Protein AF-A0A7S4EPB8-F1 (afdb_monomer_lite)

Organism: NCBI:txid44445

Sequence (222 aa):
RIESNRRLSTSTEIILMTVKIPEIIFKMAEAQQAKFEKEKLEVLKALPDEIKDLFGTIGFCLGEEDDDETDDEKGNSNKAAETGQHPPPFMQPILIVSPYDVRPKPVRDIYWMDAFTKAKRSKAKLKKLDYLVYVYGSDDPDDCYNFVAHEDFVTFEQGRASGFDVLPPTVAAKSESLRTSSENKLVRGIEEMKIDLVKTPEDRRKHGSPFLEAHEKLQAKE

Structure (mmCIF, N/CA/C/O backbone):
data_AF-A0A7S4EPB8-F1
#
_entry.id   AF-A0A7S4EPB8-F1
#
loop_
_atom_site.group_PDB
_atom_site.id
_atom_site.type_symbol
_atom_site.label_atom_id
_atom_site.label_alt_id
_atom_site.label_comp_id
_atom_site.label_asym_id
_atom_site.label_entity_id
_atom_site.label_seq_id
_atom_site.pdbx_PDB_ins_code
_atom_site.Cartn_x
_atom_site.Cartn_y
_atom_site.Cartn_z
_atom_site.occupancy
_atom_site.B_iso_or_equiv
_atom_site.auth_seq_id
_atom_site.auth_comp_id
_atom_site.auth_asym_id
_atom_site.auth_atom_id
_atom_site.pdbx_PDB_model_num
ATOM 1 N N . ARG A 1 1 ? 43.738 45.979 -71.673 1.00 41.00 1 ARG A N 1
ATOM 2 C CA . ARG A 1 1 ? 43.879 44.500 -71.646 1.00 41.00 1 ARG A CA 1
ATOM 3 C C . ARG A 1 1 ? 43.871 44.121 -70.169 1.00 41.00 1 ARG A C 1
ATOM 5 O O . ARG A 1 1 ? 44.857 44.418 -69.522 1.00 41.00 1 ARG A O 1
ATOM 12 N N . ILE A 1 2 ? 42.700 44.026 -69.529 1.00 47.47 2 ILE A N 1
ATOM 13 C CA . ILE A 1 2 ? 41.803 42.850 -69.391 1.00 47.47 2 ILE A CA 1
ATOM 14 C C . ILE A 1 2 ? 42.553 41.632 -68.832 1.00 47.47 2 ILE A C 1
ATOM 16 O O . ILE A 1 2 ? 43.588 41.295 -69.386 1.00 47.47 2 ILE A O 1
ATOM 20 N N . GLU A 1 3 ? 41.943 41.009 -67.811 1.00 40.69 3 GLU A N 1
ATOM 21 C CA . GLU A 1 3 ? 42.327 39.827 -67.005 1.00 40.69 3 GLU A CA 1
ATOM 22 C C . GLU A 1 3 ? 42.900 40.207 -65.625 1.00 40.69 3 GLU A C 1
ATOM 24 O O . GLU A 1 3 ? 43.808 41.012 -65.522 1.00 40.69 3 GLU A O 1
ATOM 29 N N . SER A 1 4 ? 42.416 39.708 -64.488 1.00 43.22 4 SER A N 1
ATOM 30 C CA . SER A 1 4 ? 41.505 38.593 -64.262 1.00 43.22 4 SER A CA 1
ATOM 31 C C . SER A 1 4 ? 40.845 38.731 -62.889 1.00 43.22 4 SER A C 1
ATOM 33 O O . SER A 1 4 ? 41.507 38.933 -61.873 1.00 43.22 4 SER A O 1
ATOM 35 N N . ASN A 1 5 ? 39.520 38.598 -62.877 1.00 48.53 5 ASN A N 1
ATOM 36 C CA . ASN A 1 5 ? 38.711 38.384 -61.687 1.00 48.53 5 ASN A CA 1
ATOM 37 C C . ASN A 1 5 ? 39.082 37.034 -61.055 1.00 48.53 5 ASN A C 1
ATOM 39 O O . ASN A 1 5 ? 38.839 35.989 -61.653 1.00 48.53 5 ASN A O 1
ATOM 43 N N . ARG A 1 6 ? 39.571 37.036 -59.814 1.00 47.88 6 ARG A N 1
ATOM 44 C CA . ARG A 1 6 ? 39.547 35.848 -58.948 1.00 47.88 6 ARG A CA 1
ATOM 45 C C . ARG A 1 6 ? 38.811 36.194 -57.656 1.00 47.88 6 ARG A C 1
ATOM 47 O O . ARG A 1 6 ? 39.410 36.505 -56.634 1.00 47.88 6 ARG A O 1
ATOM 54 N N . ARG A 1 7 ? 37.477 36.163 -57.725 1.00 46.31 7 ARG A N 1
ATOM 55 C CA . ARG A 1 7 ? 36.624 36.043 -56.538 1.00 46.31 7 ARG A CA 1
ATOM 56 C C . ARG A 1 7 ? 36.690 34.588 -56.083 1.00 46.31 7 ARG A C 1
ATOM 58 O O . ARG A 1 7 ? 36.098 33.719 -56.714 1.00 46.31 7 ARG A O 1
ATOM 65 N N . LEU A 1 8 ? 37.423 34.329 -55.006 1.00 44.62 8 LEU A N 1
ATOM 66 C CA . LEU A 1 8 ? 37.271 33.105 -54.228 1.00 44.62 8 LEU A CA 1
ATOM 67 C C . LEU A 1 8 ? 35.966 33.239 -53.438 1.00 44.62 8 LEU A C 1
ATOM 69 O O . LEU A 1 8 ? 35.915 33.890 -52.400 1.00 44.62 8 LEU A O 1
ATOM 73 N N . SER A 1 9 ? 34.892 32.677 -53.988 1.00 45.66 9 SER A N 1
ATOM 74 C CA . SER A 1 9 ? 33.680 32.376 -53.234 1.00 45.66 9 SER A CA 1
ATOM 75 C C . SER A 1 9 ? 33.965 31.118 -52.420 1.00 45.66 9 SER A C 1
ATOM 77 O O . SER A 1 9 ? 33.834 29.998 -52.907 1.00 45.66 9 SER A O 1
ATOM 79 N N . THR A 1 10 ? 34.420 31.297 -51.185 1.00 45.16 10 THR A N 1
ATOM 80 C CA . THR A 1 10 ? 34.295 30.259 -50.165 1.00 45.16 10 THR A CA 1
ATOM 81 C C . THR A 1 10 ? 32.824 30.196 -49.786 1.00 45.16 10 THR A C 1
ATOM 83 O O . THR A 1 10 ? 32.347 30.979 -48.965 1.00 45.16 10 THR A O 1
ATOM 86 N N . SER A 1 11 ? 32.091 29.303 -50.453 1.00 40.78 11 SER A N 1
ATOM 87 C CA . SER A 1 11 ? 30.810 28.820 -49.951 1.00 40.78 11 SER A CA 1
ATOM 88 C C . SER A 1 11 ? 31.090 28.116 -48.633 1.00 40.78 11 SER A C 1
ATOM 90 O O . SER A 1 11 ? 31.573 26.988 -48.603 1.00 40.78 11 SER A O 1
ATOM 92 N N . THR A 1 12 ? 30.838 28.818 -47.536 1.00 43.50 12 THR A N 1
ATOM 93 C CA . THR A 1 12 ? 30.636 28.191 -46.239 1.00 43.50 12 THR A CA 1
ATOM 94 C C . THR A 1 12 ? 29.327 27.418 -46.355 1.00 43.50 12 THR A C 1
ATOM 96 O O . THR A 1 12 ? 28.253 27.960 -46.103 1.00 43.50 12 THR A O 1
ATOM 99 N N . GLU A 1 13 ? 29.403 26.167 -46.811 1.00 45.34 13 GLU A N 1
ATOM 100 C CA . GLU A 1 13 ? 28.345 25.189 -46.580 1.00 45.34 13 GLU A CA 1
ATOM 101 C C . GLU A 1 13 ? 28.249 24.996 -45.067 1.00 45.34 13 GLU A C 1
ATOM 103 O O . GLU A 1 13 ? 28.897 24.144 -44.462 1.00 45.34 13 GLU A O 1
ATOM 108 N N . ILE A 1 14 ? 27.444 25.844 -44.430 1.00 45.72 14 ILE A N 1
ATOM 109 C CA . ILE A 1 14 ? 26.850 25.519 -43.146 1.00 45.72 14 ILE A CA 1
ATOM 110 C C . ILE A 1 14 ? 25.881 24.388 -43.469 1.00 45.72 14 ILE A C 1
ATOM 112 O O . ILE A 1 14 ? 24.726 24.616 -43.826 1.00 45.72 14 ILE A O 1
ATOM 116 N N . ILE A 1 15 ? 26.390 23.158 -43.415 1.00 46.75 15 ILE A N 1
ATOM 117 C CA . ILE A 1 15 ? 25.571 21.959 -43.330 1.00 46.75 15 ILE A CA 1
ATOM 118 C C . ILE A 1 15 ? 24.769 22.143 -42.045 1.00 46.75 15 ILE A C 1
ATOM 120 O O . ILE A 1 15 ? 25.244 21.860 -40.945 1.00 46.75 15 ILE A O 1
ATOM 124 N N . LEU A 1 16 ? 23.555 22.679 -42.183 1.00 43.91 16 LEU A N 1
ATOM 125 C CA . LEU A 1 16 ? 22.507 22.528 -41.193 1.00 43.91 16 LEU A CA 1
ATOM 126 C C . LEU A 1 16 ? 22.250 21.020 -41.135 1.00 43.91 16 LEU A C 1
ATOM 128 O O . LEU A 1 16 ? 21.390 20.489 -41.834 1.00 43.91 16 LEU A O 1
ATOM 132 N N . MET A 1 17 ? 23.041 20.308 -40.328 1.00 43.53 17 MET A N 1
ATOM 133 C CA . MET A 1 17 ? 22.621 19.030 -39.789 1.00 43.53 17 MET A CA 1
ATOM 134 C C . MET A 1 17 ? 21.376 19.359 -38.985 1.00 43.53 17 MET A C 1
ATOM 136 O O . MET A 1 17 ? 21.451 19.790 -37.836 1.00 43.53 17 MET A O 1
ATOM 140 N N . THR A 1 18 ? 20.226 19.263 -39.646 1.00 46.94 18 THR A N 1
ATOM 141 C CA . THR A 1 18 ? 18.919 19.311 -39.016 1.00 46.94 18 THR A CA 1
ATOM 142 C C . THR A 1 18 ? 18.875 18.047 -38.175 1.00 46.94 18 THR A C 1
ATOM 144 O O . THR A 1 18 ? 18.458 16.983 -38.627 1.00 46.94 18 THR A O 1
ATOM 147 N N . VAL A 1 19 ? 19.463 18.126 -36.979 1.00 54.28 19 VAL A N 1
ATOM 148 C CA . VAL A 1 19 ? 19.355 17.083 -35.975 1.00 54.28 19 VAL A CA 1
ATO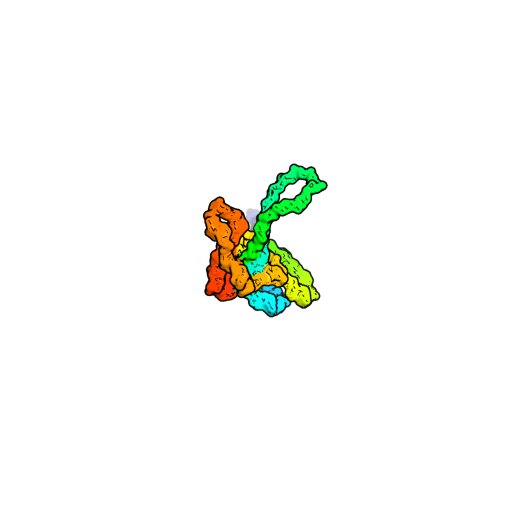M 149 C C . VAL A 1 19 ? 17.860 16.922 -35.796 1.00 54.28 19 VAL A C 1
ATOM 151 O O . VAL A 1 19 ? 17.164 17.865 -35.418 1.00 54.28 19 VAL A O 1
ATOM 154 N N . LYS A 1 20 ? 17.349 15.752 -36.169 1.00 61.66 20 LYS A N 1
ATOM 155 C CA . LYS A 1 20 ? 15.947 15.395 -36.000 1.00 61.66 20 LYS A CA 1
ATOM 156 C C . LYS A 1 20 ? 15.705 15.130 -34.518 1.00 61.66 20 LYS A C 1
ATOM 158 O O . LYS A 1 20 ? 15.506 13.995 -34.101 1.00 61.66 20 LYS A O 1
ATOM 163 N N . ILE A 1 21 ? 15.818 16.189 -33.721 1.00 61.31 21 ILE A N 1
ATOM 164 C CA . ILE A 1 21 ? 15.701 16.185 -32.265 1.00 61.31 21 ILE A CA 1
ATOM 165 C C . ILE A 1 21 ? 14.425 15.440 -31.828 1.00 61.31 21 ILE A C 1
ATOM 167 O O . ILE A 1 21 ? 14.557 14.588 -30.952 1.00 61.31 21 ILE A O 1
ATOM 171 N N . PRO A 1 22 ? 13.259 15.601 -32.495 1.00 67.69 22 PRO A N 1
ATOM 172 C CA . PRO A 1 22 ? 12.074 14.804 -32.176 1.00 67.69 22 PRO A CA 1
ATOM 173 C C . PRO A 1 22 ? 12.291 13.292 -32.365 1.00 67.69 22 PRO A C 1
ATOM 175 O O . PRO A 1 22 ? 12.067 12.521 -31.440 1.00 67.69 22 PRO A O 1
ATOM 178 N N . GLU A 1 23 ? 12.822 12.839 -33.512 1.00 68.88 23 GLU A N 1
ATOM 179 C CA . GLU A 1 23 ? 13.060 11.403 -33.773 1.00 68.88 23 GLU A CA 1
ATOM 180 C C . GLU A 1 23 ? 14.039 10.764 -32.769 1.00 68.88 23 GLU A C 1
ATOM 182 O O . GLU A 1 23 ? 13.917 9.580 -32.452 1.00 68.88 23 GLU A O 1
ATOM 187 N N . ILE A 1 24 ? 15.019 11.524 -32.267 1.00 68.81 24 ILE A N 1
ATOM 188 C CA . ILE A 1 24 ? 15.965 11.046 -31.248 1.00 68.81 24 ILE A CA 1
ATOM 189 C C . ILE A 1 24 ? 15.268 10.908 -29.889 1.00 68.81 24 ILE A C 1
ATOM 191 O O . ILE A 1 24 ? 15.455 9.891 -29.221 1.00 68.81 24 ILE A O 1
ATOM 195 N N . ILE A 1 25 ? 14.444 11.886 -29.500 1.00 66.38 25 ILE A N 1
ATOM 196 C CA . ILE A 1 25 ? 13.685 11.860 -28.240 1.00 66.38 25 ILE A CA 1
ATOM 197 C C . ILE A 1 25 ? 12.701 10.684 -28.228 1.00 66.38 25 ILE A C 1
ATOM 199 O O . ILE A 1 25 ? 12.689 9.924 -27.258 1.00 66.38 25 ILE A O 1
ATOM 203 N N . PHE A 1 26 ? 11.965 10.457 -29.323 1.00 69.81 26 PHE A N 1
ATOM 204 C CA . PHE A 1 26 ? 11.057 9.310 -29.447 1.00 69.81 26 PHE A CA 1
ATOM 205 C C . PHE A 1 26 ? 11.791 7.971 -29.293 1.00 69.81 26 PHE A C 1
ATOM 207 O O . PHE A 1 26 ? 11.398 7.151 -28.465 1.00 69.81 26 PHE A O 1
ATOM 214 N N . LYS A 1 27 ? 12.915 7.772 -29.996 1.00 70.25 27 LYS A N 1
ATOM 215 C CA . LYS A 1 27 ? 13.718 6.538 -29.875 1.00 70.25 27 LYS A CA 1
ATOM 216 C C . LYS A 1 27 ? 14.292 6.333 -28.472 1.00 70.25 27 LYS A C 1
ATOM 218 O O . LYS A 1 27 ? 14.390 5.200 -28.003 1.00 70.25 27 LYS A O 1
ATOM 223 N N . MET A 1 28 ? 14.697 7.412 -27.798 1.00 70.12 28 MET A N 1
ATOM 224 C CA . MET A 1 28 ? 15.171 7.339 -26.414 1.00 70.12 28 MET A CA 1
ATOM 225 C C . MET A 1 28 ? 14.043 6.953 -25.453 1.00 70.12 28 MET A C 1
ATOM 227 O O . MET A 1 28 ? 14.276 6.135 -24.563 1.00 70.12 28 MET A O 1
ATOM 231 N N . ALA A 1 29 ? 12.837 7.494 -25.642 1.00 76.12 29 ALA A N 1
ATOM 232 C CA . ALA A 1 29 ? 11.672 7.149 -24.835 1.00 76.12 29 ALA A CA 1
ATOM 233 C C . ALA A 1 29 ? 11.271 5.674 -25.016 1.00 76.12 29 ALA A C 1
ATOM 235 O O . ALA A 1 29 ? 11.107 4.972 -24.021 1.00 76.12 29 ALA A O 1
ATOM 236 N N . GLU A 1 30 ? 11.227 5.167 -26.254 1.00 81.25 30 GLU A N 1
ATOM 237 C CA . GLU A 1 30 ? 10.952 3.748 -26.542 1.00 81.25 30 GLU A CA 1
ATOM 238 C C . GLU A 1 30 ? 11.987 2.812 -25.899 1.00 81.25 30 GLU A C 1
ATOM 240 O O . GLU A 1 30 ? 11.636 1.811 -25.272 1.00 81.25 30 GLU A O 1
ATOM 245 N N . ALA A 1 31 ? 13.279 3.145 -26.003 1.00 81.81 31 ALA A N 1
ATOM 246 C CA . ALA A 1 31 ? 14.340 2.350 -25.387 1.00 81.81 31 ALA A CA 1
ATOM 247 C C . ALA A 1 31 ? 14.241 2.339 -23.851 1.00 81.81 31 ALA A C 1
ATOM 249 O O . ALA A 1 31 ? 14.493 1.309 -23.219 1.00 81.81 31 ALA A O 1
ATOM 250 N N . GLN A 1 32 ? 13.866 3.468 -23.240 1.00 82.31 32 GLN A N 1
ATOM 251 C CA . GLN A 1 32 ? 13.647 3.546 -21.796 1.00 82.31 32 GLN A CA 1
ATOM 252 C C . GLN A 1 32 ? 12.388 2.795 -21.356 1.00 82.31 32 GLN A C 1
ATOM 254 O O . GLN A 1 32 ? 12.437 2.119 -20.330 1.00 82.31 32 GLN A O 1
ATOM 259 N N . GLN A 1 33 ? 11.308 2.849 -22.136 1.00 83.81 33 GLN A N 1
ATOM 260 C CA . GLN A 1 33 ? 10.098 2.065 -21.893 1.00 83.81 33 GLN A CA 1
ATOM 261 C C . GLN A 1 33 ? 10.395 0.563 -21.952 1.00 83.81 33 GLN A C 1
ATOM 263 O O . GLN A 1 33 ? 10.081 -0.170 -21.019 1.00 83.81 33 GLN A O 1
ATOM 268 N N . ALA A 1 34 ? 11.083 0.100 -23.001 1.00 86.44 34 ALA A N 1
ATOM 269 C CA . ALA A 1 34 ? 11.459 -1.306 -23.138 1.00 86.44 34 ALA A CA 1
ATOM 270 C C . ALA A 1 34 ? 12.366 -1.778 -21.989 1.00 86.44 34 ALA A C 1
ATOM 272 O O . ALA A 1 34 ? 12.224 -2.899 -21.494 1.00 86.44 34 ALA A O 1
ATOM 273 N N . LYS A 1 35 ? 13.290 -0.918 -21.540 1.00 88.50 35 LYS A N 1
ATOM 274 C CA . LYS A 1 35 ? 14.129 -1.194 -20.371 1.00 88.50 35 LYS A CA 1
ATOM 275 C C . LYS A 1 35 ? 13.288 -1.303 -19.095 1.00 88.50 35 LYS A C 1
ATOM 277 O O . LYS A 1 35 ? 13.478 -2.257 -18.345 1.00 88.50 35 LYS A O 1
ATOM 282 N N . PHE A 1 36 ? 12.362 -0.371 -18.879 1.00 88.69 36 PHE A N 1
ATOM 283 C CA . PHE A 1 36 ? 11.466 -0.371 -17.725 1.00 88.69 36 PHE A CA 1
ATOM 284 C C . PHE A 1 36 ? 10.596 -1.632 -17.676 1.00 88.69 36 PHE A C 1
ATOM 286 O O . PHE A 1 36 ? 10.595 -2.325 -16.662 1.00 88.69 36 PHE A O 1
ATOM 293 N 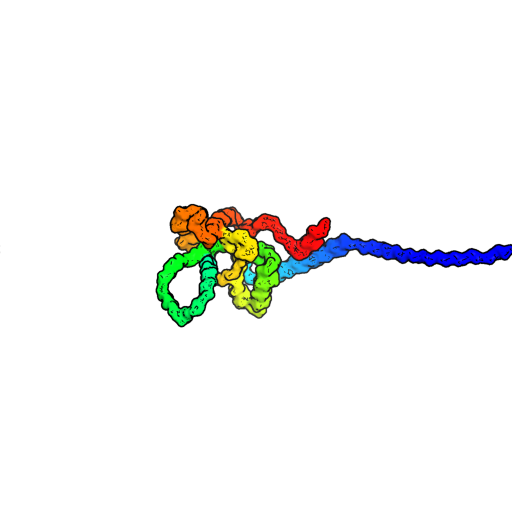N . GLU A 1 37 ? 9.930 -1.990 -18.776 1.00 90.88 37 GLU A N 1
ATOM 294 C CA . GLU A 1 37 ? 9.081 -3.189 -18.838 1.00 90.88 37 GLU A CA 1
ATOM 295 C C . GLU A 1 37 ? 9.877 -4.474 -18.589 1.00 90.88 37 GLU A C 1
ATOM 297 O O . GLU A 1 37 ? 9.419 -5.388 -17.898 1.00 90.88 37 GLU A O 1
ATOM 302 N N . LYS A 1 38 ? 11.116 -4.536 -19.090 1.00 92.62 38 LYS A N 1
ATOM 303 C CA . LYS A 1 38 ? 12.017 -5.655 -18.813 1.00 92.62 38 LYS A CA 1
ATOM 304 C C . LYS A 1 38 ? 12.380 -5.740 -17.329 1.00 92.62 38 LYS A C 1
ATOM 306 O O . LYS A 1 38 ? 12.293 -6.820 -16.749 1.00 92.62 38 LYS A O 1
ATOM 311 N N . GLU A 1 39 ? 12.783 -4.628 -16.717 1.00 90.81 39 GLU A N 1
ATOM 312 C CA . GLU A 1 39 ? 13.126 -4.579 -15.289 1.00 90.81 39 GLU A CA 1
ATOM 313 C C . GLU A 1 39 ? 11.916 -4.932 -14.415 1.00 90.81 39 GLU A C 1
ATOM 315 O O . GLU A 1 39 ? 12.034 -5.755 -13.505 1.00 90.81 39 GLU A O 1
ATOM 320 N N . LYS A 1 40 ? 10.737 -4.398 -14.751 1.00 92.62 40 LYS A N 1
ATOM 321 C CA . LYS A 1 40 ? 9.456 -4.734 -14.123 1.00 92.62 40 LYS A CA 1
ATOM 322 C C . LYS A 1 40 ? 9.177 -6.227 -14.152 1.00 92.62 40 LYS A C 1
ATOM 324 O O . LYS A 1 40 ? 8.925 -6.833 -13.108 1.00 92.62 40 LYS A O 1
ATOM 329 N N . LEU A 1 41 ? 9.280 -6.841 -15.328 1.00 93.44 41 LEU A N 1
ATOM 330 C CA . LEU A 1 41 ? 9.077 -8.277 -15.485 1.00 93.44 41 LEU A CA 1
ATOM 331 C C . LEU A 1 41 ? 10.088 -9.090 -14.664 1.00 93.44 41 LEU A C 1
ATOM 333 O O . LEU A 1 41 ? 9.713 -10.078 -14.034 1.00 93.44 41 LEU A O 1
ATOM 337 N N . GLU A 1 42 ? 11.362 -8.694 -14.650 1.00 94.25 42 GLU A N 1
ATOM 338 C CA . GLU A 1 42 ? 12.407 -9.392 -13.894 1.00 94.25 42 GLU A CA 1
ATOM 339 C C . GLU A 1 42 ? 12.187 -9.325 -12.378 1.00 94.25 42 GLU A C 1
ATOM 341 O O . GLU A 1 42 ? 12.380 -10.331 -11.686 1.00 94.25 42 GLU A O 1
ATOM 346 N N . VAL A 1 43 ? 11.775 -8.165 -11.860 1.00 93.56 43 VAL A N 1
ATOM 347 C CA . VAL A 1 43 ? 11.448 -7.981 -10.440 1.00 93.56 43 VAL A CA 1
ATOM 348 C C . VAL A 1 43 ? 10.229 -8.817 -10.066 1.00 93.56 43 VAL A C 1
ATOM 350 O O . VAL A 1 43 ? 10.318 -9.638 -9.151 1.00 93.56 43 VAL A O 1
ATOM 353 N N . LEU A 1 44 ? 9.125 -8.690 -10.810 1.00 93.62 44 LEU A N 1
ATOM 354 C CA . LEU A 1 44 ? 7.896 -9.439 -10.537 1.00 93.62 44 LEU A CA 1
ATOM 355 C C . LEU A 1 44 ? 8.104 -10.952 -10.666 1.00 93.62 44 LEU A C 1
ATOM 357 O O . LEU A 1 44 ? 7.591 -11.722 -9.862 1.00 93.62 44 LEU A O 1
ATOM 361 N N . LYS A 1 45 ? 8.915 -11.410 -11.624 1.00 94.44 45 LYS A N 1
ATOM 362 C CA . LYS A 1 45 ? 9.241 -12.836 -11.768 1.00 94.44 45 LYS A CA 1
ATOM 363 C C . LYS A 1 45 ? 10.068 -13.379 -10.601 1.00 94.44 45 LYS A C 1
ATOM 365 O O . LYS A 1 45 ? 9.974 -14.565 -10.296 1.00 94.44 45 LYS A O 1
ATOM 370 N N . ALA A 1 46 ? 10.904 -12.547 -9.984 1.00 94.00 46 ALA A N 1
ATOM 371 C CA . ALA A 1 46 ? 11.742 -12.961 -8.865 1.00 94.00 46 ALA A CA 1
ATOM 372 C C . ALA A 1 46 ? 10.968 -13.060 -7.542 1.00 94.00 46 ALA A C 1
ATOM 374 O O . ALA A 1 46 ? 11.403 -13.802 -6.659 1.00 94.00 46 ALA A O 1
ATOM 375 N N . LEU A 1 47 ? 9.856 -12.331 -7.397 1.00 93.56 47 LEU A N 1
ATOM 376 C CA . LEU A 1 47 ? 9.022 -12.388 -6.200 1.00 93.56 47 LEU A CA 1
ATOM 377 C C . LEU A 1 47 ? 8.363 -13.772 -6.036 1.00 93.56 47 LEU A C 1
ATOM 379 O O . LEU A 1 47 ? 7.908 -14.349 -7.030 1.00 93.56 47 LEU A O 1
ATOM 383 N N . PRO A 1 48 ? 8.290 -14.304 -4.799 1.00 93.50 48 PRO A N 1
ATOM 384 C CA . PRO A 1 48 ? 7.526 -15.509 -4.499 1.00 93.50 48 PRO A CA 1
ATOM 385 C C . PRO A 1 48 ? 6.055 -15.343 -4.897 1.00 93.50 48 PRO A C 1
ATOM 387 O O . PRO A 1 48 ? 5.501 -14.250 -4.762 1.00 93.50 48 PRO A O 1
ATOM 390 N N . ASP A 1 49 ? 5.428 -16.421 -5.369 1.00 94.06 49 ASP A N 1
ATOM 391 C CA . ASP A 1 49 ? 4.008 -16.416 -5.746 1.00 94.06 49 ASP A CA 1
ATOM 392 C C . ASP A 1 49 ? 3.131 -16.022 -4.554 1.00 94.06 49 ASP A C 1
ATOM 394 O O . ASP A 1 49 ? 2.254 -15.180 -4.701 1.00 94.06 49 ASP A O 1
ATOM 398 N N . GLU A 1 50 ? 3.497 -16.465 -3.347 1.00 92.56 50 GLU A N 1
ATOM 399 C CA . GLU A 1 50 ? 2.766 -16.149 -2.117 1.00 92.56 50 GLU A CA 1
ATOM 400 C C . GLU A 1 50 ? 2.695 -14.641 -1.815 1.00 92.56 50 GLU A C 1
ATOM 402 O O . GLU A 1 50 ? 1.756 -14.197 -1.170 1.00 92.56 50 GLU A O 1
ATOM 407 N N . ILE A 1 51 ? 3.675 -13.847 -2.270 1.00 92.38 51 ILE A N 1
ATOM 408 C CA . ILE A 1 51 ? 3.649 -12.383 -2.112 1.00 92.38 51 ILE A CA 1
ATOM 409 C C . ILE A 1 51 ? 2.822 -11.737 -3.224 1.00 92.38 51 ILE A C 1
ATOM 411 O O . ILE A 1 51 ? 2.093 -10.782 -2.974 1.00 92.38 51 ILE A O 1
ATOM 415 N N . LYS A 1 52 ? 2.926 -12.246 -4.456 1.00 93.25 52 LYS A N 1
ATOM 416 C CA . LYS A 1 52 ? 2.186 -11.697 -5.601 1.00 93.25 52 LYS A CA 1
ATOM 417 C C . LYS A 1 52 ? 0.685 -11.908 -5.462 1.00 93.25 52 LYS A C 1
ATOM 419 O O . LYS A 1 52 ? -0.075 -11.006 -5.793 1.00 93.25 52 LYS A O 1
ATOM 424 N N . ASP A 1 53 ? 0.287 -13.058 -4.929 1.00 94.81 53 ASP A N 1
ATOM 425 C CA . ASP A 1 53 ? -1.113 -13.405 -4.687 1.00 94.81 53 ASP A CA 1
ATOM 426 C C . ASP A 1 53 ? -1.769 -12.485 -3.640 1.00 94.81 53 ASP A C 1
ATOM 428 O O . ASP A 1 53 ? -2.993 -12.413 -3.560 1.00 94.81 53 ASP A O 1
ATOM 432 N N . LEU A 1 54 ? -0.969 -11.752 -2.853 1.00 95.12 54 LEU A N 1
ATOM 433 C CA . LEU A 1 54 ? -1.457 -10.773 -1.884 1.00 95.12 54 LEU A CA 1
ATOM 434 C C . LEU A 1 54 ? -1.682 -9.380 -2.483 1.00 95.12 54 LEU A C 1
ATOM 436 O O . LEU A 1 54 ? -2.324 -8.557 -1.831 1.00 95.12 54 LEU A O 1
ATOM 440 N N . PHE A 1 55 ? -1.208 -9.081 -3.695 1.00 95.19 55 PHE A N 1
ATOM 441 C CA . PHE A 1 55 ? -1.457 -7.772 -4.305 1.00 95.19 55 PHE A CA 1
ATOM 442 C C . PHE A 1 55 ? -2.960 -7.520 -4.479 1.00 95.19 55 PHE A C 1
ATOM 444 O O . PHE A 1 55 ? -3.715 -8.386 -4.912 1.00 95.19 55 PHE A O 1
ATOM 451 N N . GLY A 1 56 ? -3.406 -6.325 -4.093 1.00 95.25 56 GLY A N 1
ATOM 452 C CA . GLY A 1 56 ? -4.822 -5.971 -4.058 1.00 95.25 56 GLY A CA 1
ATOM 453 C C . GLY A 1 56 ? -5.577 -6.515 -2.834 1.00 95.25 56 GLY A C 1
ATOM 454 O O . GLY A 1 56 ? -6.795 -6.328 -2.729 1.00 95.25 56 GLY A O 1
ATOM 455 N N . THR A 1 57 ? -4.897 -7.173 -1.888 1.00 97.12 57 THR A N 1
ATOM 456 C CA . THR A 1 57 ? -5.517 -7.677 -0.653 1.00 97.12 57 THR A CA 1
ATOM 457 C C . THR A 1 57 ? -5.670 -6.558 0.369 1.00 97.12 57 THR A C 1
ATOM 459 O O . THR A 1 57 ? -4.710 -5.868 0.713 1.00 97.12 57 THR A O 1
ATOM 462 N N . ILE A 1 58 ? -6.897 -6.388 0.861 1.00 97.94 58 ILE A N 1
ATOM 463 C CA . ILE A 1 58 ? -7.230 -5.460 1.943 1.00 97.94 58 ILE A CA 1
ATOM 464 C C . ILE A 1 58 ? -6.988 -6.158 3.285 1.00 97.94 58 ILE A C 1
ATOM 466 O O . ILE A 1 58 ? -7.274 -7.347 3.441 1.00 97.94 58 ILE A O 1
ATOM 470 N N . GLY A 1 59 ? -6.490 -5.408 4.260 1.00 97.88 59 GLY A N 1
ATOM 471 C CA . GLY A 1 59 ? -6.341 -5.852 5.639 1.00 97.88 59 GLY A CA 1
ATOM 472 C C . GLY A 1 59 ? -6.253 -4.668 6.589 1.00 97.88 59 GLY A C 1
ATOM 473 O O . GLY A 1 59 ? -6.684 -3.563 6.257 1.00 97.88 59 GLY A O 1
ATOM 474 N N . PHE A 1 60 ? -5.685 -4.912 7.760 1.00 97.81 60 PHE A N 1
ATOM 475 C CA . PHE A 1 60 ? -5.504 -3.918 8.807 1.00 97.81 60 PHE A CA 1
ATOM 476 C C . PHE A 1 60 ? -4.097 -4.024 9.396 1.00 97.81 60 PHE A C 1
ATOM 478 O O . PHE A 1 60 ? -3.508 -5.106 9.403 1.00 97.81 60 PHE A O 1
ATOM 485 N N . CYS A 1 61 ? -3.578 -2.912 9.900 1.00 95.81 61 CYS A N 1
ATOM 486 C CA . CYS A 1 61 ? -2.374 -2.866 10.727 1.00 95.81 61 CYS A CA 1
ATOM 487 C C . CYS A 1 61 ? -2.583 -1.880 11.878 1.00 95.81 61 CYS A C 1
ATOM 489 O O . CYS A 1 61 ? -3.582 -1.158 11.905 1.00 95.81 61 CYS A O 1
ATOM 491 N N . LEU A 1 62 ? -1.644 -1.828 12.819 1.00 92.94 62 LEU A N 1
ATOM 492 C CA . LEU A 1 62 ? -1.641 -0.777 13.834 1.00 92.94 62 LEU A CA 1
ATOM 493 C C . LEU A 1 62 ? -1.529 0.593 13.151 1.00 92.94 62 LEU A C 1
ATOM 495 O O . LEU A 1 62 ? -0.718 0.771 12.240 1.00 92.94 62 LEU A O 1
ATOM 499 N N . GLY A 1 63 ? -2.392 1.528 13.545 1.00 85.19 63 GLY A N 1
ATOM 500 C CA . GLY A 1 63 ? -2.299 2.920 13.128 1.00 85.19 63 GLY A CA 1
ATOM 501 C C . GLY A 1 63 ? -1.131 3.621 13.813 1.00 85.19 63 GLY A C 1
ATOM 502 O O . GLY A 1 63 ? -0.747 3.261 14.924 1.00 85.19 63 GLY A O 1
ATOM 503 N N . GLU A 1 64 ? -0.581 4.626 13.139 1.00 76.38 64 GLU A N 1
ATOM 504 C CA . GLU A 1 64 ? 0.375 5.554 13.741 1.00 76.38 64 GLU A CA 1
ATOM 505 C C . GLU A 1 64 ? -0.353 6.373 14.811 1.00 76.38 64 GLU A C 1
ATOM 507 O O . GLU A 1 64 ? -1.464 6.865 14.581 1.00 76.38 64 GLU A O 1
ATOM 512 N N . GLU A 1 65 ? 0.242 6.463 15.997 1.00 67.88 65 GLU A N 1
ATOM 513 C CA . GLU A 1 65 ? -0.231 7.382 17.025 1.00 67.88 65 GLU A CA 1
ATOM 514 C C . GLU A 1 65 ? 0.116 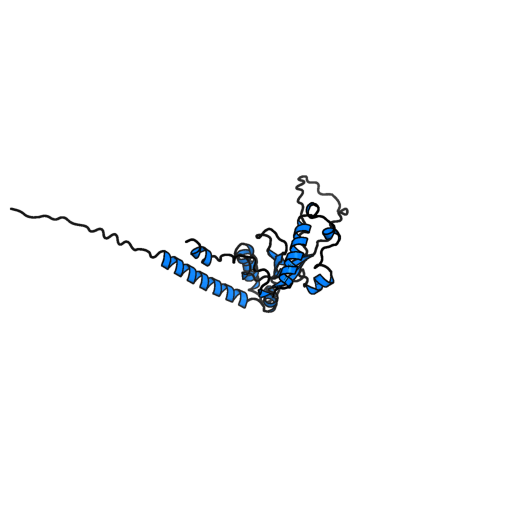8.805 16.573 1.00 67.88 65 GLU A C 1
ATOM 516 O O . GLU A 1 65 ? 1.162 9.025 15.959 1.00 67.88 65 GLU A O 1
ATOM 521 N N . ASP A 1 66 ? -0.781 9.762 16.827 1.00 64.00 66 ASP A N 1
ATOM 522 C CA . ASP A 1 66 ? -0.436 11.173 16.692 1.00 64.00 66 ASP A CA 1
ATOM 523 C C . ASP A 1 66 ? 0.641 11.434 17.765 1.00 64.00 66 ASP A C 1
ATOM 525 O O . ASP A 1 66 ? 0.319 11.654 18.935 1.00 64.00 66 ASP A O 1
ATOM 529 N N . ASP A 1 67 ? 1.920 11.310 17.391 1.00 56.16 67 ASP A N 1
ATOM 530 C CA . ASP A 1 67 ? 3.049 11.819 18.168 1.00 56.16 67 ASP A CA 1
ATOM 531 C C . ASP A 1 67 ? 2.913 13.344 18.141 1.00 56.16 67 ASP A C 1
ATOM 533 O O . ASP A 1 67 ? 3.539 14.052 17.350 1.00 56.16 67 ASP A O 1
ATOM 537 N N . ASP A 1 68 ? 2.005 13.853 18.973 1.00 53.97 68 ASP A N 1
ATOM 538 C CA . ASP A 1 68 ? 1.915 15.260 19.311 1.00 53.97 68 ASP A CA 1
ATOM 539 C C . ASP A 1 68 ? 3.228 15.603 20.031 1.00 53.97 68 ASP A C 1
ATOM 541 O O . ASP A 1 68 ? 3.321 15.570 21.261 1.00 53.97 68 ASP A O 1
ATOM 545 N N . GLU A 1 69 ? 4.274 15.889 19.250 1.00 48.97 69 GLU A N 1
ATOM 546 C CA . GLU A 1 69 ? 5.507 16.519 19.701 1.00 48.97 69 GLU A CA 1
ATOM 547 C C . GLU A 1 69 ? 5.139 17.900 20.260 1.00 48.97 69 GLU A C 1
ATOM 549 O O . GLU A 1 69 ? 5.268 18.944 19.620 1.00 48.97 69 GLU A O 1
ATOM 554 N N . THR A 1 70 ? 4.672 17.938 21.507 1.00 46.25 70 THR A N 1
ATOM 555 C CA . THR A 1 70 ? 4.954 19.092 22.342 1.00 46.25 70 THR A CA 1
ATOM 556 C C . THR A 1 70 ? 6.458 19.081 22.562 1.00 46.25 70 THR A C 1
ATOM 558 O O . THR A 1 70 ? 6.959 18.364 23.430 1.00 46.25 70 THR A O 1
ATOM 561 N N . ASP A 1 71 ? 7.160 19.863 21.743 1.00 47.81 71 ASP A N 1
ATOM 562 C CA . ASP A 1 71 ? 8.522 20.352 21.956 1.00 47.81 71 ASP A CA 1
ATOM 563 C C . ASP A 1 71 ? 8.588 21.138 23.284 1.00 47.81 71 ASP A C 1
ATOM 565 O O . ASP A 1 71 ? 8.788 22.352 23.336 1.00 47.81 71 ASP A O 1
ATOM 569 N N . ASP A 1 72 ? 8.404 20.451 24.410 1.00 46.62 72 ASP A N 1
ATOM 570 C CA . ASP A 1 72 ? 8.809 20.958 25.709 1.00 46.62 72 ASP A CA 1
ATOM 571 C C . ASP A 1 72 ? 10.312 20.694 25.844 1.00 46.62 72 ASP A C 1
ATOM 573 O O . ASP A 1 72 ? 10.785 19.774 26.520 1.00 46.62 72 ASP A O 1
ATOM 577 N N . GLU A 1 73 ? 11.093 21.562 25.193 1.00 53.44 73 GLU A N 1
ATOM 578 C CA . GLU A 1 73 ? 12.472 21.830 25.577 1.00 53.44 73 GLU A CA 1
ATOM 579 C C . GLU A 1 73 ? 12.500 22.232 27.062 1.00 53.44 73 GLU A C 1
ATOM 581 O O . GLU A 1 73 ? 12.389 23.408 27.419 1.00 53.44 73 GLU A O 1
ATOM 586 N N . LYS A 1 74 ? 12.676 21.254 27.954 1.00 43.19 74 LYS A N 1
ATOM 587 C CA . LYS A 1 74 ? 13.478 21.391 29.176 1.00 43.19 74 LYS A CA 1
ATOM 588 C C . LYS A 1 74 ? 13.666 20.047 29.851 1.00 43.19 74 LYS A C 1
ATOM 590 O O . LYS A 1 74 ? 12.755 19.463 30.429 1.00 43.19 74 LYS A O 1
ATOM 595 N N . GLY A 1 75 ? 14.922 19.613 29.834 1.00 49.84 75 GLY A N 1
ATOM 596 C CA . GLY A 1 75 ? 15.383 18.441 30.546 1.00 49.84 75 GLY A CA 1
ATOM 597 C C . GLY A 1 75 ? 14.942 18.431 32.006 1.00 49.84 75 GLY A C 1
ATOM 598 O O . GLY A 1 75 ? 15.245 19.338 32.778 1.00 49.84 75 GLY A O 1
ATOM 599 N N . ASN A 1 76 ? 14.303 17.335 32.392 1.00 39.59 76 ASN A N 1
ATOM 600 C CA . ASN A 1 76 ? 14.579 16.710 33.669 1.00 39.59 76 ASN A CA 1
ATOM 601 C C . ASN A 1 76 ? 14.276 15.214 33.553 1.00 39.59 76 ASN A C 1
ATOM 603 O O . ASN A 1 76 ? 13.126 14.779 33.585 1.00 39.59 76 ASN A O 1
ATOM 607 N N . SER A 1 77 ? 15.333 14.422 33.396 1.00 48.34 77 SER A N 1
ATOM 608 C CA . SER A 1 77 ? 15.306 12.968 33.501 1.00 48.34 77 SER A CA 1
ATOM 609 C C . SER A 1 77 ? 14.978 12.579 34.942 1.00 48.34 77 SER A C 1
ATOM 611 O O . SER A 1 77 ? 15.878 12.482 35.774 1.00 48.34 77 SER A O 1
ATOM 613 N N . ASN A 1 78 ? 13.685 12.470 35.243 1.00 47.19 78 ASN A N 1
ATOM 614 C CA . ASN A 1 78 ? 13.072 11.620 36.266 1.00 47.19 78 ASN A CA 1
ATOM 615 C C . ASN A 1 78 ? 11.613 12.055 36.423 1.00 47.19 78 ASN A C 1
ATOM 617 O O . ASN A 1 78 ? 11.277 12.863 37.291 1.00 47.19 78 ASN A O 1
ATOM 621 N N . LYS A 1 79 ? 10.727 11.494 35.601 1.00 40.47 79 LYS A N 1
ATOM 622 C CA . LYS A 1 79 ? 9.308 11.459 35.936 1.00 40.47 79 LYS A CA 1
ATOM 623 C C . LYS A 1 79 ? 8.746 10.103 35.559 1.00 40.47 79 LYS A C 1
ATOM 625 O O . LYS A 1 79 ? 8.896 9.637 34.436 1.00 40.47 79 LYS A O 1
ATOM 630 N N . ALA A 1 80 ? 8.219 9.458 36.587 1.00 39.91 80 ALA A N 1
ATOM 631 C CA . ALA A 1 80 ? 7.628 8.147 36.551 1.00 39.91 80 ALA A CA 1
ATOM 632 C C . ALA A 1 80 ? 6.544 8.068 35.475 1.00 39.91 80 ALA A C 1
ATOM 634 O O . ALA A 1 80 ? 5.776 9.009 35.276 1.00 39.91 80 ALA A O 1
ATOM 635 N N . ALA A 1 81 ? 6.495 6.909 34.828 1.00 43.66 81 ALA A N 1
ATOM 636 C CA . ALA A 1 81 ? 5.355 6.435 34.075 1.00 43.66 81 ALA A CA 1
ATOM 637 C C . ALA A 1 81 ? 4.135 6.359 35.012 1.00 43.66 81 ALA A C 1
ATOM 639 O O . ALA A 1 81 ? 3.914 5.357 35.687 1.00 43.66 81 ALA A O 1
ATOM 640 N N . GLU A 1 82 ? 3.365 7.441 35.081 1.00 41.78 82 GLU A N 1
ATOM 641 C CA . GLU A 1 82 ? 2.045 7.479 35.705 1.00 41.78 82 GLU A CA 1
ATOM 642 C C . GLU A 1 82 ? 1.003 7.706 34.608 1.00 41.78 82 GLU A C 1
ATOM 644 O O . GLU A 1 82 ? 0.722 8.829 34.205 1.00 41.78 82 GLU A O 1
ATOM 649 N N . THR A 1 83 ? 0.456 6.591 34.115 1.00 42.34 83 THR A N 1
ATOM 650 C CA . THR A 1 83 ? -0.937 6.450 33.657 1.00 42.34 83 THR A CA 1
ATOM 651 C C . THR A 1 83 ? -1.521 7.622 32.853 1.00 42.34 83 THR A C 1
ATOM 653 O O . THR A 1 83 ? -2.535 8.201 33.238 1.00 42.34 83 THR A O 1
ATOM 656 N N . GLY A 1 84 ? -0.934 7.927 31.696 1.00 39.78 84 GLY A N 1
ATOM 657 C CA . GLY A 1 84 ? -1.668 8.558 30.600 1.00 39.78 84 GLY A CA 1
ATOM 658 C C . GLY A 1 84 ? -2.449 7.469 29.873 1.00 39.78 84 GLY A C 1
ATOM 659 O O . GLY A 1 84 ? -1.849 6.594 29.256 1.00 39.78 84 GLY A O 1
ATOM 660 N N . GLN A 1 85 ? -3.776 7.455 30.002 1.00 39.03 85 GLN A N 1
ATOM 661 C CA . GLN A 1 85 ? -4.651 6.581 29.217 1.00 39.03 85 GLN A CA 1
ATOM 662 C C . GLN A 1 85 ? -4.624 7.037 27.753 1.00 39.03 85 GLN A C 1
ATOM 664 O O . GLN A 1 85 ? -5.564 7.676 27.286 1.00 39.03 85 GLN A O 1
ATOM 669 N N . HIS A 1 86 ? -3.547 6.733 27.031 1.00 47.38 86 HIS A N 1
ATOM 670 C CA . HIS A 1 86 ? -3.603 6.760 25.579 1.00 47.38 86 HIS A CA 1
ATOM 671 C C . HIS A 1 86 ? -4.617 5.684 25.169 1.00 47.38 86 HIS A C 1
ATOM 673 O O . HIS A 1 86 ? -4.516 4.541 25.639 1.00 47.38 86 HIS A O 1
ATOM 679 N N . PRO A 1 87 ? -5.672 6.039 24.412 1.00 56.16 87 PRO A N 1
ATOM 680 C CA . PRO A 1 87 ? -6.558 5.028 23.865 1.00 56.16 87 PRO A CA 1
ATOM 681 C C . PRO A 1 87 ? -5.703 4.051 23.047 1.00 56.16 87 PRO A C 1
ATOM 683 O O . PRO A 1 87 ? -4.763 4.493 22.390 1.00 56.16 87 PRO A O 1
ATOM 686 N N . PRO A 1 88 ? -5.978 2.737 23.113 1.00 60.19 88 PRO A N 1
ATOM 687 C CA . PRO A 1 88 ? -5.203 1.765 22.355 1.00 60.19 88 PRO A CA 1
ATOM 688 C C . PRO A 1 88 ? -5.198 2.162 20.872 1.00 60.19 88 PRO A C 1
ATOM 690 O O . PRO A 1 88 ? -6.248 2.600 20.381 1.00 60.19 88 PRO A O 1
ATOM 693 N N . PRO A 1 89 ? -4.061 2.014 20.169 1.00 71.25 89 PRO A N 1
ATOM 694 C CA . PRO A 1 89 ? -3.943 2.424 18.779 1.00 71.25 89 PRO A CA 1
ATOM 695 C C . PRO A 1 89 ? -5.040 1.756 17.954 1.00 71.25 89 PRO A C 1
ATOM 697 O O . PRO A 1 89 ? -5.287 0.548 18.055 1.00 71.25 89 PRO A O 1
ATOM 700 N N . PHE A 1 90 ? -5.751 2.563 17.168 1.00 84.38 90 PHE A N 1
ATOM 701 C CA . PHE A 1 90 ? -6.780 2.044 16.281 1.00 84.38 90 PHE A CA 1
ATOM 702 C C . PHE A 1 90 ? -6.131 1.215 15.174 1.00 84.38 90 PHE A C 1
ATOM 704 O O . PHE A 1 90 ? -5.007 1.473 14.749 1.00 84.38 90 PHE A O 1
ATOM 711 N N . MET A 1 91 ? -6.860 0.220 14.685 1.00 93.62 91 MET A N 1
ATOM 712 C CA . MET A 1 91 ? -6.429 -0.558 13.532 1.00 93.62 91 MET A CA 1
ATOM 713 C C . MET A 1 91 ? -6.759 0.209 12.254 1.00 93.62 91 MET A C 1
ATOM 715 O O . MET A 1 91 ? -7.925 0.505 11.987 1.00 93.62 91 MET A O 1
ATOM 719 N N . GLN A 1 92 ? -5.736 0.527 11.468 1.00 94.31 92 GLN A N 1
ATOM 720 C CA . GLN A 1 92 ? -5.869 1.279 10.232 1.00 94.31 92 GLN A CA 1
ATOM 721 C C . GLN A 1 92 ? -6.098 0.323 9.053 1.00 94.31 92 GLN A C 1
ATOM 723 O O . GLN A 1 92 ? -5.327 -0.626 8.877 1.00 94.31 92 GLN A O 1
ATOM 728 N N . PRO A 1 93 ? -7.125 0.549 8.215 1.00 97.00 93 PRO A N 1
ATOM 729 C CA . PRO A 1 93 ? -7.290 -0.214 6.988 1.00 97.00 93 PRO A CA 1
ATOM 730 C C . PRO A 1 93 ? -6.143 0.055 6.007 1.00 97.00 93 PRO A C 1
ATOM 732 O O . PRO A 1 93 ? -5.778 1.202 5.728 1.00 97.00 93 PRO A O 1
ATOM 735 N N . ILE A 1 94 ? -5.630 -1.016 5.404 1.00 97.00 94 ILE A N 1
ATOM 736 C CA . ILE A 1 94 ? -4.521 -0.996 4.442 1.00 97.00 94 ILE A CA 1
ATOM 737 C C . ILE A 1 94 ? -4.821 -1.857 3.207 1.00 97.00 94 ILE A C 1
ATOM 739 O O . ILE A 1 94 ? -5.668 -2.750 3.234 1.00 97.00 94 ILE A O 1
ATOM 743 N N . LEU A 1 95 ? -4.116 -1.588 2.107 1.00 97.19 95 LEU A N 1
ATOM 744 C CA . LEU A 1 95 ? -4.128 -2.389 0.876 1.00 97.19 95 LEU A CA 1
ATOM 745 C C . LEU A 1 95 ? -2.699 -2.788 0.531 1.00 97.19 95 LEU A C 1
ATOM 747 O O . LEU A 1 95 ? -1.868 -1.902 0.361 1.00 97.19 95 LEU A O 1
ATOM 751 N N . ILE A 1 96 ? -2.422 -4.077 0.360 1.00 96.81 96 ILE A N 1
ATOM 752 C CA . ILE A 1 96 ? -1.130 -4.530 -0.168 1.00 96.81 96 ILE A CA 1
ATOM 753 C C . ILE A 1 96 ? -1.078 -4.188 -1.661 1.00 96.81 96 ILE A C 1
ATOM 755 O O . ILE A 1 96 ? -1.954 -4.599 -2.423 1.00 96.81 96 ILE A O 1
ATOM 759 N N . VAL A 1 97 ? -0.061 -3.442 -2.087 1.00 94.50 97 VAL A N 1
ATOM 760 C CA . VAL A 1 97 ? 0.066 -2.940 -3.467 1.00 94.50 97 VAL A CA 1
ATOM 761 C C . VAL A 1 97 ? 1.300 -3.507 -4.160 1.00 94.50 97 VAL A C 1
ATOM 763 O O . VAL A 1 97 ? 2.297 -3.847 -3.517 1.00 94.50 97 VAL A O 1
ATOM 766 N N . SER A 1 98 ? 1.258 -3.594 -5.494 1.00 93.38 98 SER A N 1
ATOM 767 C CA . SER A 1 98 ? 2.477 -3.855 -6.256 1.00 93.38 98 SER A CA 1
ATOM 768 C C . SER A 1 98 ? 3.413 -2.652 -6.130 1.00 93.38 98 SER A C 1
ATOM 770 O O . SER A 1 98 ? 2.940 -1.516 -6.201 1.00 93.38 98 SER A O 1
ATOM 772 N N . PRO A 1 99 ? 4.745 -2.834 -6.065 1.00 92.12 99 PRO A N 1
ATOM 773 C CA . PRO A 1 99 ? 5.674 -1.709 -6.179 1.00 92.12 99 PRO A CA 1
ATOM 774 C C . PRO A 1 99 ? 5.456 -0.888 -7.454 1.00 92.12 99 PRO A C 1
ATOM 776 O O . PRO A 1 99 ? 5.755 0.297 -7.463 1.00 92.12 99 PRO A O 1
ATOM 779 N N . TYR A 1 100 ? 4.913 -1.482 -8.521 1.00 90.88 100 TYR A N 1
ATOM 780 C CA . TYR A 1 100 ? 4.638 -0.791 -9.784 1.00 90.88 100 TYR A CA 1
ATOM 781 C C . TYR A 1 100 ? 3.271 -0.107 -9.852 1.00 90.88 100 TYR A C 1
ATOM 783 O O . TYR A 1 100 ? 2.999 0.543 -10.854 1.00 90.88 100 TYR A O 1
ATOM 791 N N . ASP A 1 101 ? 2.460 -0.213 -8.800 1.00 88.31 101 ASP A N 1
ATOM 792 C CA . ASP A 1 101 ? 1.251 0.599 -8.610 1.00 88.31 101 ASP A CA 1
ATOM 793 C C . ASP A 1 101 ? 1.554 1.852 -7.765 1.00 88.31 101 ASP A C 1
ATOM 795 O O . ASP A 1 101 ? 0.674 2.667 -7.497 1.00 88.31 101 ASP A O 1
ATOM 799 N N . VAL A 1 102 ? 2.817 2.018 -7.355 1.00 87.88 102 VAL A N 1
ATOM 800 C CA . VAL A 1 102 ? 3.309 3.124 -6.533 1.00 87.88 102 VAL A CA 1
ATOM 801 C C . VAL A 1 102 ? 4.174 4.063 -7.364 1.00 87.88 102 VAL A C 1
ATOM 803 O O . VAL A 1 102 ? 4.936 3.642 -8.244 1.00 87.88 102 VAL A O 1
ATOM 806 N N . ARG A 1 103 ? 4.091 5.360 -7.044 1.00 85.44 103 ARG A N 1
ATOM 807 C CA . ARG A 1 103 ? 4.904 6.393 -7.690 1.00 85.44 103 ARG A CA 1
ATOM 808 C C . ARG A 1 103 ? 6.406 6.066 -7.574 1.00 85.44 103 ARG A C 1
ATOM 810 O O . ARG A 1 103 ? 6.855 5.609 -6.521 1.00 85.44 103 ARG A O 1
ATOM 817 N N . PRO A 1 104 ? 7.214 6.364 -8.613 1.00 84.00 104 PRO A N 1
ATOM 818 C CA . PRO A 1 104 ? 8.613 5.951 -8.683 1.00 84.00 104 PRO A CA 1
ATOM 819 C C . PRO A 1 104 ? 9.472 6.351 -7.485 1.00 84.00 104 PRO A C 1
ATOM 821 O O . PRO A 1 104 ? 10.244 5.548 -6.979 1.00 84.00 104 PRO A O 1
ATOM 824 N N . LYS A 1 105 ? 9.355 7.584 -6.993 1.00 84.00 105 LYS A N 1
ATOM 825 C CA . LYS A 1 105 ? 10.217 8.092 -5.922 1.00 84.00 105 LYS A CA 1
ATOM 826 C C . LYS A 1 105 ? 9.399 8.747 -4.811 1.00 84.00 105 LYS A C 1
ATOM 828 O O . LYS A 1 105 ? 8.426 9.416 -5.147 1.00 84.00 105 LYS A O 1
ATOM 833 N N . PRO A 1 106 ? 9.838 8.627 -3.543 1.00 89.31 106 PRO A N 1
ATOM 834 C CA . PRO A 1 106 ? 10.978 7.816 -3.082 1.00 89.31 106 PRO A CA 1
ATOM 835 C C . PRO A 1 106 ? 10.623 6.340 -2.813 1.00 89.31 106 PRO A C 1
ATOM 837 O O . PRO A 1 106 ? 11.503 5.484 -2.871 1.00 89.31 106 PRO A O 1
ATOM 840 N N . VAL A 1 107 ? 9.348 6.032 -2.568 1.00 90.75 107 VAL A N 1
ATOM 841 C CA . VAL A 1 107 ? 8.892 4.749 -2.005 1.00 90.75 107 VAL A CA 1
ATOM 842 C C . VAL A 1 107 ? 9.325 3.533 -2.825 1.00 90.75 107 VAL A C 1
ATOM 844 O O . VAL A 1 107 ? 9.960 2.622 -2.290 1.00 90.75 107 VAL A O 1
ATOM 847 N N . ARG A 1 108 ? 9.037 3.524 -4.130 1.00 91.25 108 ARG A N 1
ATOM 848 C CA . ARG A 1 108 ? 9.356 2.387 -5.001 1.00 91.25 108 ARG A CA 1
ATOM 849 C C . ARG A 1 108 ? 10.855 2.265 -5.271 1.00 91.25 108 ARG A C 1
ATOM 851 O O . ARG A 1 108 ? 11.472 1.267 -4.908 1.00 91.25 108 ARG A O 1
ATOM 858 N N . ASP A 1 109 ? 11.435 3.262 -5.934 1.00 90.19 109 ASP A N 1
ATOM 859 C CA . ASP A 1 109 ? 12.778 3.186 -6.519 1.00 90.19 109 ASP A CA 1
ATOM 860 C C . ASP A 1 109 ? 13.892 3.239 -5.465 1.00 90.19 109 ASP A C 1
ATOM 862 O O . ASP A 1 109 ? 15.004 2.791 -5.744 1.00 90.19 109 ASP A O 1
ATOM 866 N N . ILE A 1 110 ? 13.625 3.810 -4.284 1.00 91.75 110 ILE A N 1
ATOM 867 C CA . ILE A 1 110 ? 14.622 3.941 -3.217 1.00 91.75 110 ILE A CA 1
ATOM 868 C C . ILE A 1 110 ? 14.366 2.885 -2.148 1.00 91.75 110 ILE A C 1
ATOM 870 O O . ILE A 1 110 ? 15.177 1.977 -1.995 1.00 91.75 110 ILE A O 1
ATOM 874 N N . TYR A 1 111 ? 13.247 2.970 -1.428 1.00 93.75 111 TYR A N 1
ATOM 875 C CA . TYR A 1 111 ? 13.045 2.147 -0.233 1.00 93.75 111 TYR A CA 1
ATOM 876 C C . TYR A 1 111 ? 12.728 0.691 -0.578 1.00 93.75 111 TYR A C 1
ATOM 878 O O . TYR A 1 111 ? 13.436 -0.222 -0.144 1.00 93.75 111 TYR A O 1
ATOM 886 N N . TRP A 1 112 ? 11.718 0.461 -1.419 1.00 95.12 112 TRP A N 1
ATOM 887 C CA . TRP A 1 112 ? 11.301 -0.897 -1.755 1.00 95.12 112 TRP A CA 1
ATOM 888 C C . TRP A 1 112 ? 12.359 -1.632 -2.586 1.00 95.12 112 TRP A C 1
ATOM 890 O O . TRP A 1 112 ? 12.704 -2.774 -2.282 1.00 95.12 112 TRP A O 1
ATOM 900 N N . MET A 1 113 ? 12.933 -0.982 -3.605 1.00 93.81 113 MET A N 1
ATOM 901 C CA . MET A 1 113 ? 13.962 -1.598 -4.455 1.00 93.81 113 MET A CA 1
ATOM 902 C C . MET A 1 113 ? 15.259 -1.921 -3.702 1.00 93.81 113 MET A C 1
ATOM 904 O O . MET A 1 113 ? 15.895 -2.940 -4.002 1.00 93.81 113 MET A O 1
ATOM 908 N N . ASP A 1 114 ? 15.652 -1.113 -2.713 1.00 94.06 114 ASP A N 1
ATOM 909 C CA . ASP A 1 114 ? 16.796 -1.424 -1.848 1.00 94.06 114 ASP A CA 1
ATOM 910 C C . ASP A 1 114 ? 16.505 -2.647 -0.963 1.00 94.06 114 ASP A C 1
ATOM 912 O O . ASP A 1 114 ? 17.294 -3.603 -0.943 1.00 94.06 114 ASP A O 1
ATOM 916 N N . ALA A 1 115 ? 15.335 -2.684 -0.313 1.00 93.56 115 ALA A N 1
ATOM 917 C CA . ALA A 1 115 ? 14.891 -3.833 0.479 1.00 93.56 115 ALA A CA 1
ATOM 918 C C . ALA A 1 115 ? 14.821 -5.116 -0.371 1.00 93.56 115 ALA A C 1
ATOM 920 O O . ALA A 1 115 ? 15.397 -6.149 -0.006 1.00 93.56 115 ALA A O 1
ATOM 921 N N . PHE A 1 116 ? 14.220 -5.035 -1.561 1.00 95.12 116 PHE A N 1
ATOM 922 C CA . PHE A 1 116 ? 14.158 -6.130 -2.526 1.00 95.12 116 PHE A CA 1
ATOM 923 C C . PHE A 1 116 ? 15.554 -6.592 -2.954 1.00 95.12 116 PHE A C 1
ATOM 925 O O . PHE A 1 116 ? 15.833 -7.789 -2.936 1.00 95.12 116 PHE A O 1
ATOM 932 N N . THR A 1 117 ? 16.469 -5.682 -3.295 1.00 93.62 117 THR A N 1
ATOM 933 C CA . THR A 1 117 ? 17.829 -6.039 -3.739 1.00 93.62 117 THR A CA 1
ATOM 934 C C . THR A 1 117 ? 18.626 -6.734 -2.632 1.00 93.62 117 THR A C 1
ATOM 936 O O . THR A 1 117 ? 19.342 -7.711 -2.892 1.00 93.62 117 THR A O 1
ATOM 939 N N . LYS A 1 118 ? 18.473 -6.278 -1.382 1.00 92.50 118 LYS A N 1
ATOM 940 C CA . LYS A 1 118 ? 19.052 -6.928 -0.196 1.00 92.50 118 LYS A CA 1
ATOM 941 C C . LYS A 1 118 ? 18.461 -8.325 0.021 1.00 92.50 118 LYS A C 1
ATOM 943 O O . LYS A 1 118 ? 19.208 -9.267 0.309 1.00 92.50 118 LYS A O 1
ATOM 948 N N . ALA A 1 119 ? 17.149 -8.476 -0.157 1.00 92.56 119 ALA A N 1
ATOM 949 C CA . ALA A 1 119 ? 16.437 -9.735 0.035 1.00 92.56 119 ALA A CA 1
ATOM 950 C C . ALA A 1 119 ? 16.665 -10.743 -1.105 1.00 92.56 119 ALA A C 1
ATOM 952 O O . ALA A 1 119 ? 16.830 -11.930 -0.835 1.00 92.56 119 ALA A O 1
ATOM 953 N N . LYS A 1 120 ? 16.779 -10.294 -2.363 1.00 92.06 120 LYS A N 1
ATOM 954 C CA . LYS A 1 120 ? 16.930 -11.126 -3.577 1.00 92.06 120 LYS A CA 1
ATOM 955 C C . LYS A 1 120 ? 18.125 -12.081 -3.513 1.00 92.06 120 LYS A C 1
ATOM 957 O O . LYS A 1 120 ? 18.108 -13.136 -4.141 1.00 92.06 120 LYS A O 1
ATOM 962 N N . ARG A 1 121 ? 19.147 -11.754 -2.714 1.00 88.94 121 ARG A N 1
ATOM 963 C CA . ARG A 1 121 ? 20.315 -12.621 -2.463 1.00 88.94 121 ARG A CA 1
ATOM 964 C C . ARG A 1 121 ? 19.968 -13.909 -1.702 1.00 88.94 121 ARG A C 1
ATOM 966 O O . ARG A 1 121 ? 20.783 -14.824 -1.668 1.00 88.94 121 ARG A O 1
ATOM 973 N N . SER A 1 122 ? 18.791 -13.989 -1.075 1.00 90.44 122 SER A N 1
ATOM 974 C CA . SER A 1 122 ? 18.316 -15.157 -0.331 1.00 90.44 122 SER A CA 1
ATOM 975 C C . SER A 1 122 ? 16.807 -15.337 -0.481 1.00 90.44 122 SER A C 1
ATOM 977 O O . SER A 1 122 ? 16.019 -14.519 -0.012 1.00 90.44 122 SER A O 1
ATOM 979 N N . LYS A 1 123 ? 16.383 -16.479 -1.035 1.00 82.44 123 LYS A N 1
ATOM 980 C CA . LYS A 1 123 ? 14.956 -16.819 -1.177 1.00 82.44 123 LYS A CA 1
ATOM 981 C C . LYS A 1 123 ? 14.202 -16.771 0.160 1.00 82.44 123 LYS A C 1
ATOM 983 O O . LYS A 1 123 ? 13.048 -16.362 0.191 1.00 82.44 123 LYS A O 1
ATOM 988 N N . ALA A 1 124 ? 14.857 -17.143 1.262 1.00 86.88 124 ALA A N 1
ATOM 989 C CA . ALA A 1 124 ? 14.265 -17.081 2.598 1.00 86.88 124 ALA A CA 1
ATOM 990 C C . ALA A 1 124 ? 14.028 -15.638 3.073 1.00 86.88 124 ALA A C 1
ATOM 992 O O . ALA A 1 124 ? 13.021 -15.376 3.719 1.00 86.88 124 ALA A O 1
ATOM 993 N N . LYS A 1 125 ? 14.926 -14.702 2.734 1.00 89.75 125 LYS A N 1
ATOM 994 C CA . LYS A 1 125 ? 14.734 -13.275 3.034 1.00 89.75 125 LYS A CA 1
ATOM 995 C C . LYS A 1 125 ? 13.649 -12.663 2.161 1.00 89.75 125 LYS A C 1
ATOM 997 O O . LYS A 1 125 ? 12.886 -11.846 2.645 1.00 89.75 125 LYS A O 1
ATOM 1002 N N . LEU A 1 126 ? 13.548 -13.096 0.906 1.00 90.25 126 LEU A N 1
ATOM 1003 C CA . LEU A 1 126 ? 12.533 -12.593 -0.014 1.00 90.25 126 LEU A CA 1
ATOM 1004 C C . LEU A 1 126 ? 11.106 -12.937 0.432 1.00 90.25 126 LEU A C 1
ATOM 1006 O O . LEU A 1 126 ? 10.212 -12.129 0.244 1.00 90.25 126 LEU A O 1
ATOM 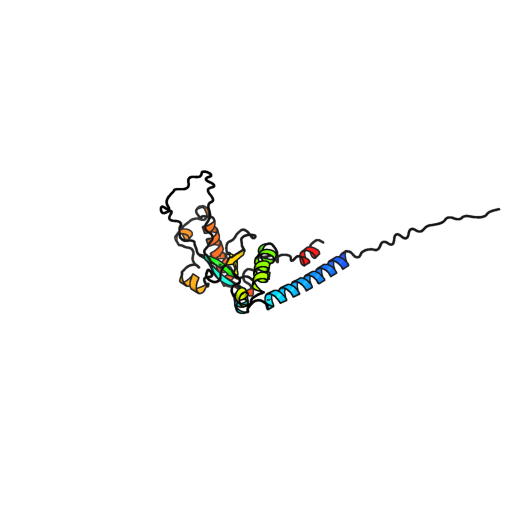1010 N N . LYS A 1 127 ? 10.906 -14.091 1.084 1.00 90.38 127 LYS A N 1
ATOM 1011 C CA . LYS A 1 127 ? 9.624 -14.451 1.718 1.00 90.38 127 LYS A CA 1
ATOM 1012 C C . LYS A 1 127 ? 9.284 -13.627 2.962 1.00 90.38 127 LYS A C 1
ATOM 1014 O O . LYS A 1 127 ? 8.143 -13.648 3.388 1.00 90.38 127 LYS A O 1
ATOM 1019 N N . LYS A 1 128 ? 10.275 -12.955 3.548 1.00 92.19 128 LYS A N 1
ATOM 1020 C CA . LYS A 1 128 ? 10.136 -12.078 4.717 1.00 92.19 128 LYS A CA 1
ATOM 1021 C C . LYS A 1 128 ? 10.234 -10.602 4.330 1.00 92.19 128 LYS A C 1
ATOM 1023 O O . LYS A 1 128 ? 10.544 -9.778 5.177 1.00 92.19 128 LYS A O 1
ATOM 1028 N N . LEU A 1 129 ? 10.104 -10.289 3.042 1.00 94.19 129 LEU A N 1
ATOM 1029 C CA . LEU A 1 129 ? 10.064 -8.907 2.598 1.00 94.19 129 LEU A CA 1
ATOM 1030 C C . LEU A 1 129 ? 8.763 -8.296 3.116 1.00 94.19 129 LEU A C 1
ATOM 1032 O O . LEU A 1 129 ? 7.701 -8.867 2.863 1.00 94.19 129 LEU A O 1
ATOM 1036 N N . ASP A 1 130 ? 8.862 -7.178 3.826 1.00 96.38 130 ASP A N 1
ATOM 1037 C CA . ASP A 1 130 ? 7.699 -6.457 4.339 1.00 96.38 130 ASP A CA 1
ATOM 1038 C C . ASP A 1 130 ? 6.737 -6.100 3.204 1.00 96.38 130 ASP A C 1
ATOM 1040 O O . ASP A 1 130 ? 7.138 -5.869 2.053 1.00 96.38 130 ASP A O 1
ATOM 1044 N N . TYR A 1 131 ? 5.449 -6.075 3.524 1.00 96.69 131 TYR A N 1
ATOM 1045 C CA . TYR A 1 131 ? 4.426 -5.707 2.564 1.00 96.69 131 TYR A CA 1
ATOM 1046 C C . TYR A 1 131 ? 4.491 -4.209 2.303 1.00 96.69 131 TYR A C 1
ATOM 1048 O O . TYR A 1 131 ? 4.395 -3.410 3.230 1.00 96.69 131 TYR A O 1
ATOM 1056 N N . LEU A 1 132 ? 4.609 -3.831 1.030 1.00 95.88 132 LEU A N 1
ATOM 1057 C CA . LEU A 1 132 ? 4.330 -2.465 0.614 1.00 95.88 132 LEU A CA 1
ATOM 1058 C C . LEU A 1 132 ? 2.821 -2.274 0.626 1.00 95.88 132 LEU A C 1
ATOM 1060 O O . LEU A 1 132 ? 2.098 -2.972 -0.092 1.00 95.88 132 LEU A O 1
ATOM 1064 N N . VAL A 1 133 ? 2.355 -1.341 1.441 1.00 95.50 133 VAL A N 1
ATOM 1065 C CA . VAL A 1 133 ? 0.931 -1.094 1.617 1.00 95.50 133 VAL A CA 1
ATOM 1066 C C . VAL A 1 133 ? 0.595 0.344 1.291 1.00 95.50 133 VAL A C 1
ATOM 1068 O O . VAL A 1 133 ? 1.404 1.239 1.510 1.00 95.50 133 VAL A O 1
ATOM 1071 N N . TYR A 1 134 ? -0.618 0.566 0.801 1.00 94.56 134 TYR A N 1
ATOM 1072 C CA . TYR A 1 134 ? -1.257 1.868 0.883 1.00 94.56 134 TYR A CA 1
ATOM 1073 C C . TYR A 1 134 ? -2.109 1.919 2.153 1.00 94.56 134 TYR A C 1
ATOM 1075 O O . TYR A 1 134 ? -2.939 1.030 2.378 1.00 94.56 134 TYR A O 1
ATOM 1083 N N . VAL A 1 135 ? -1.975 2.998 2.921 1.00 94.50 135 VAL A N 1
ATOM 1084 C CA . VAL A 1 135 ? -2.762 3.319 4.118 1.00 94.50 135 VAL A CA 1
ATOM 1085 C C . VAL A 1 135 ? -4.021 4.111 3.748 1.00 94.50 135 VAL A C 1
ATOM 1087 O O . VAL A 1 135 ? -3.935 5.270 3.347 1.00 94.50 135 VAL A O 1
ATOM 1090 N N . TYR A 1 136 ? -5.204 3.485 3.833 1.00 94.44 136 TYR A N 1
ATOM 1091 C CA . TYR A 1 136 ? -6.467 4.154 3.480 1.00 94.44 136 TYR A CA 1
ATOM 1092 C C . TYR A 1 136 ? -6.682 5.417 4.330 1.00 94.44 136 TYR A C 1
ATOM 1094 O O . TYR A 1 136 ? -6.323 5.435 5.505 1.00 94.44 136 TYR A O 1
ATOM 1102 N N . GLY A 1 137 ? -7.294 6.451 3.750 1.00 92.62 137 GLY A N 1
ATOM 1103 C CA . GLY A 1 137 ? -7.648 7.693 4.442 1.00 92.62 137 GLY A CA 1
ATOM 1104 C C . GLY A 1 137 ? -6.522 8.719 4.581 1.00 92.62 137 GLY A C 1
ATOM 1105 O O . GLY A 1 137 ? -6.774 9.807 5.116 1.00 92.62 137 GLY A O 1
ATOM 1106 N N . SER A 1 138 ? -5.314 8.398 4.100 1.00 89.81 138 SER A N 1
ATOM 1107 C CA . SER A 1 138 ? -4.234 9.377 3.942 1.00 89.81 138 SER A CA 1
ATOM 1108 C C . SER A 1 138 ? -4.647 10.449 2.935 1.00 89.81 138 SER A C 1
ATOM 1110 O O . SER A 1 138 ? -5.056 10.135 1.818 1.00 89.81 138 SER A O 1
ATOM 1112 N N . ASP A 1 139 ? -4.552 11.707 3.343 1.00 84.69 139 ASP A N 1
ATOM 1113 C CA . ASP A 1 139 ? -4.774 12.885 2.502 1.00 84.69 139 ASP A CA 1
ATOM 1114 C C . ASP A 1 139 ? -3.489 13.374 1.826 1.00 84.69 139 ASP A C 1
ATOM 1116 O O . ASP A 1 139 ? -3.573 14.048 0.798 1.00 84.69 139 ASP A O 1
ATOM 1120 N N . ASP A 1 140 ? -2.323 12.988 2.347 1.00 83.06 140 ASP A N 1
ATOM 1121 C CA . ASP A 1 140 ? -1.036 13.225 1.707 1.00 83.06 140 ASP A CA 1
ATOM 1122 C C . ASP A 1 140 ? -0.661 12.049 0.775 1.00 83.06 140 ASP A C 1
ATOM 1124 O O . ASP A 1 140 ? -0.522 10.904 1.231 1.00 83.06 140 ASP A O 1
ATOM 1128 N N . PRO A 1 141 ? -0.489 12.296 -0.539 1.00 76.44 141 PRO A N 1
ATOM 1129 C CA . PRO A 1 141 ? 0.034 11.313 -1.482 1.00 76.44 141 PRO A CA 1
ATOM 1130 C C . PRO A 1 141 ? 1.452 10.813 -1.167 1.00 76.44 141 PRO A C 1
ATOM 1132 O O . PRO A 1 141 ? 1.852 9.775 -1.709 1.00 76.44 141 PRO A O 1
ATOM 1135 N N . ASP A 1 142 ? 2.245 11.576 -0.416 1.00 77.50 142 ASP A N 1
ATOM 1136 C CA . ASP A 1 142 ? 3.619 11.226 -0.047 1.00 77.50 142 ASP A CA 1
ATOM 1137 C C . ASP A 1 142 ? 3.659 10.284 1.176 1.00 77.50 142 ASP A C 1
ATOM 1139 O O . ASP A 1 142 ? 4.520 9.404 1.203 1.00 77.50 142 ASP A O 1
ATOM 1143 N N . ASP A 1 143 ? 2.658 10.347 2.067 1.00 82.44 143 ASP A N 1
ATOM 1144 C CA . ASP A 1 143 ? 2.528 9.493 3.270 1.00 82.44 143 ASP A CA 1
ATOM 1145 C C . ASP A 1 143 ? 1.474 8.380 3.141 1.00 82.44 143 ASP A C 1
ATOM 1147 O O . ASP A 1 143 ? 1.186 7.635 4.080 1.00 82.44 143 ASP A O 1
ATOM 1151 N N . CYS A 1 144 ? 0.879 8.211 1.959 1.00 89.56 144 CYS A N 1
ATOM 1152 C CA . CYS A 1 144 ? -0.126 7.171 1.756 1.00 89.56 144 CYS A CA 1
ATOM 1153 C C . CYS A 1 144 ? 0.458 5.761 1.606 1.00 89.56 144 CYS A C 1
ATOM 1155 O O . CYS A 1 144 ? -0.317 4.808 1.561 1.00 89.56 144 CYS A O 1
ATOM 1157 N N . TYR A 1 145 ? 1.786 5.600 1.558 1.00 92.81 145 TYR A N 1
ATOM 1158 C CA . TYR A 1 145 ? 2.451 4.300 1.452 1.00 92.81 145 TYR A CA 1
ATOM 1159 C C . TYR A 1 145 ? 3.331 4.003 2.663 1.00 92.81 145 TYR A C 1
ATOM 1161 O O . TYR A 1 145 ? 4.109 4.849 3.086 1.00 92.81 145 TYR A O 1
ATOM 1169 N N . ASN A 1 146 ? 3.276 2.766 3.156 1.00 93.44 146 ASN A N 1
ATOM 1170 C CA . ASN A 1 146 ? 4.097 2.308 4.275 1.00 93.44 146 ASN A CA 1
ATOM 1171 C C . ASN A 1 146 ? 4.567 0.852 4.064 1.00 93.44 146 ASN A C 1
ATOM 1173 O O . ASN A 1 146 ? 4.173 0.190 3.097 1.00 93.44 146 ASN A O 1
ATOM 1177 N N . PHE A 1 147 ? 5.424 0.355 4.955 1.00 95.50 147 PHE A N 1
ATOM 1178 C CA . PHE A 1 147 ? 5.912 -1.021 4.981 1.00 95.50 147 PHE A CA 1
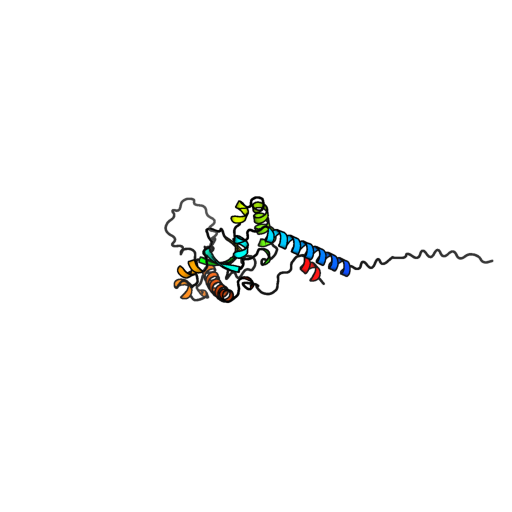ATOM 1179 C C . PHE A 1 147 ? 5.400 -1.723 6.236 1.00 95.50 147 PHE A C 1
ATOM 1181 O O . PHE A 1 147 ? 5.650 -1.270 7.347 1.00 95.50 147 PHE A O 1
ATOM 1188 N N . VAL A 1 148 ? 4.693 -2.837 6.057 1.00 96.06 148 VAL A N 1
ATOM 1189 C CA . VAL A 1 148 ? 4.087 -3.594 7.160 1.00 96.06 148 VAL A CA 1
ATOM 1190 C C . VAL A 1 148 ? 4.711 -4.980 7.236 1.00 96.06 148 VAL A C 1
ATOM 1192 O O . VAL A 1 148 ? 4.735 -5.720 6.246 1.00 96.06 148 VAL A O 1
ATOM 1195 N N . ALA A 1 149 ? 5.212 -5.338 8.418 1.00 95.75 149 ALA A N 1
ATOM 1196 C CA . ALA A 1 149 ? 5.729 -6.673 8.671 1.00 95.75 149 ALA A CA 1
ATOM 1197 C C . ALA A 1 149 ? 4.602 -7.712 8.590 1.00 95.75 149 ALA A C 1
ATOM 1199 O O . ALA A 1 149 ? 3.432 -7.437 8.847 1.00 95.75 149 ALA A O 1
ATOM 1200 N N . HIS A 1 150 ? 4.955 -8.952 8.251 1.00 94.94 150 HIS A N 1
ATOM 1201 C CA . HIS A 1 150 ? 3.968 -10.023 8.047 1.00 94.94 150 HIS A CA 1
ATOM 1202 C C . HIS A 1 150 ? 3.159 -10.330 9.309 1.00 94.94 150 HIS A C 1
ATOM 1204 O O . HIS A 1 150 ? 2.012 -10.751 9.212 1.00 94.94 150 HIS A O 1
ATOM 1210 N N . GLU A 1 151 ? 3.776 -10.148 10.473 1.00 95.25 151 GLU A N 1
ATOM 1211 C CA . GLU A 1 151 ? 3.181 -10.396 11.787 1.00 95.25 151 GLU A CA 1
ATOM 1212 C C . GLU A 1 151 ? 2.225 -9.290 12.244 1.00 95.25 151 GLU A C 1
ATOM 1214 O O . GLU A 1 151 ? 1.296 -9.575 12.996 1.00 95.25 151 GLU A O 1
ATOM 1219 N N . ASP A 1 152 ? 2.397 -8.074 11.724 1.00 95.81 152 ASP A N 1
ATOM 1220 C CA . ASP A 1 152 ? 1.545 -6.921 12.027 1.00 95.81 152 ASP A CA 1
ATOM 1221 C C . ASP A 1 152 ? 0.356 -6.805 11.062 1.00 95.81 152 ASP A C 1
ATOM 1223 O O . ASP A 1 152 ? -0.561 -6.007 11.272 1.00 95.81 152 ASP A O 1
ATOM 1227 N N . PHE A 1 153 ? 0.354 -7.607 9.993 1.00 97.12 153 PHE A N 1
ATOM 1228 C CA . PHE A 1 153 ? -0.740 -7.664 9.038 1.00 97.12 153 PHE A CA 1
ATOM 1229 C C . PHE A 1 153 ? -1.891 -8.527 9.564 1.00 97.12 153 PHE A C 1
ATOM 1231 O O . PHE A 1 153 ? -1.777 -9.745 9.719 1.00 97.12 153 PHE A O 1
ATOM 1238 N N . VAL A 1 154 ? -3.052 -7.902 9.737 1.00 97.69 154 VAL A N 1
ATOM 1239 C CA . VAL A 1 154 ? -4.309 -8.577 10.060 1.00 97.69 154 VAL A CA 1
ATOM 1240 C C . VAL A 1 154 ? -5.150 -8.695 8.794 1.00 97.69 154 VAL A C 1
ATOM 1242 O O . VAL A 1 154 ? -5.462 -7.703 8.135 1.00 97.69 154 VAL A O 1
ATOM 1245 N N . THR A 1 155 ? -5.559 -9.917 8.447 1.00 97.62 155 THR A N 1
ATOM 1246 C CA . THR A 1 155 ? -6.411 -10.140 7.267 1.00 97.62 155 THR A CA 1
ATOM 1247 C C . THR A 1 155 ? -7.762 -9.439 7.415 1.00 97.62 155 THR A C 1
ATOM 1249 O O . THR A 1 155 ? -8.257 -9.255 8.530 1.00 97.62 155 THR A O 1
ATOM 1252 N N . PHE A 1 156 ? -8.407 -9.100 6.293 1.00 97.50 156 PHE A N 1
ATOM 1253 C CA . PHE A 1 156 ? -9.721 -8.456 6.328 1.00 97.50 156 PHE A CA 1
ATOM 1254 C C . PHE A 1 156 ? -10.748 -9.237 7.163 1.00 97.50 156 PHE A C 1
ATOM 1256 O O . PHE A 1 156 ? -11.440 -8.648 7.987 1.00 97.50 156 PHE A O 1
ATOM 1263 N N . GLU A 1 157 ? -10.809 -10.562 7.013 1.00 97.62 157 GLU A N 1
ATOM 1264 C CA . GLU A 1 157 ? -11.769 -11.396 7.747 1.00 97.62 157 GLU A CA 1
ATOM 1265 C C . GLU A 1 157 ? -11.507 -11.408 9.259 1.00 97.62 157 GLU A C 1
ATOM 1267 O O . GLU A 1 157 ? -12.442 -11.310 10.054 1.00 97.62 157 GLU A O 1
ATOM 1272 N N . GLN A 1 158 ? -10.237 -11.472 9.676 1.00 97.31 158 GLN A N 1
ATOM 1273 C CA . GLN A 1 158 ? -9.867 -11.381 11.094 1.00 97.31 158 GLN A CA 1
ATOM 1274 C C . GLN A 1 158 ? -10.184 -9.998 11.668 1.00 97.31 158 GLN A C 1
ATOM 1276 O O . GLN A 1 158 ? -10.733 -9.893 12.769 1.00 97.31 158 GLN A O 1
ATOM 1281 N N . GLY A 1 159 ? -9.865 -8.940 10.920 1.00 96.75 159 GLY A N 1
ATOM 1282 C CA . GLY A 1 159 ? -10.134 -7.574 11.348 1.00 96.75 159 GLY A CA 1
ATOM 1283 C C . GLY A 1 159 ? -11.627 -7.293 11.455 1.00 96.75 159 GLY A C 1
ATOM 1284 O O . GLY A 1 159 ? -12.081 -6.760 12.463 1.00 96.75 159 GLY A O 1
ATOM 1285 N N . ARG A 1 160 ? -12.416 -7.767 10.489 1.00 96.44 160 ARG A N 1
ATOM 1286 C CA . ARG A 1 160 ? -13.879 -7.695 10.513 1.00 96.44 160 ARG A CA 1
ATOM 1287 C C . ARG A 1 160 ? -14.489 -8.453 11.688 1.00 96.44 160 ARG A C 1
ATOM 1289 O O . ARG A 1 160 ? -15.365 -7.929 12.368 1.00 96.44 160 ARG A O 1
ATOM 1296 N N . ALA A 1 161 ? -14.009 -9.664 11.975 1.00 97.00 161 ALA A N 1
ATOM 1297 C CA . ALA A 1 161 ? -14.441 -10.416 13.155 1.00 97.00 161 ALA A CA 1
ATOM 1298 C C . ALA A 1 161 ? -14.132 -9.675 14.471 1.00 97.00 161 ALA A C 1
ATOM 1300 O O . ALA A 1 161 ? -14.844 -9.849 15.459 1.00 97.00 161 ALA A O 1
ATOM 1301 N N . SER A 1 162 ? -13.098 -8.831 14.461 1.00 95.12 162 SER A N 1
ATOM 1302 C CA . SER A 1 162 ? -12.672 -7.995 15.590 1.00 95.12 162 SER A CA 1
ATOM 1303 C C . SER A 1 162 ? -13.316 -6.598 15.586 1.00 95.12 162 SER A C 1
ATOM 1305 O O . SER A 1 162 ? -13.090 -5.818 16.508 1.00 95.12 162 SER A O 1
ATOM 1307 N N . GLY A 1 163 ? -14.131 -6.280 14.573 1.00 95.12 163 GLY A N 1
ATOM 1308 C CA . GLY A 1 163 ? -14.828 -5.002 14.421 1.00 95.12 163 GLY A CA 1
ATOM 1309 C C . GLY A 1 163 ? -13.979 -3.850 13.876 1.00 95.12 163 GLY A C 1
ATOM 1310 O O . GLY A 1 163 ? -14.388 -2.701 14.008 1.00 95.12 163 GLY A O 1
ATOM 1311 N N . PHE A 1 164 ? -12.820 -4.119 13.265 1.00 95.06 164 PHE A N 1
ATOM 1312 C CA . PHE A 1 164 ? -11.932 -3.082 12.709 1.00 95.06 164 PHE A CA 1
ATOM 1313 C C . PHE A 1 164 ? -12.478 -2.436 11.425 1.00 95.06 164 PHE A C 1
ATOM 1315 O O . PHE A 1 164 ? -12.042 -1.357 11.038 1.00 95.06 164 PHE A O 1
ATOM 1322 N N . ASP A 1 165 ? -13.458 -3.060 10.767 1.00 95.75 165 ASP A N 1
ATOM 1323 C CA . ASP A 1 165 ? -14.140 -2.517 9.584 1.00 95.75 165 ASP A CA 1
ATOM 1324 C C . ASP A 1 165 ? -15.253 -1.504 9.924 1.00 95.75 165 ASP A C 1
ATOM 1326 O O . ASP A 1 165 ? -15.892 -0.928 9.031 1.00 95.75 165 ASP A O 1
ATOM 1330 N N . VAL A 1 166 ? -15.497 -1.283 11.218 1.00 94.62 166 VAL A N 1
ATOM 1331 C CA . VAL A 1 166 ? -16.518 -0.378 11.741 1.00 94.62 166 VAL A CA 1
ATOM 1332 C C . VAL A 1 166 ? -15.856 0.692 12.599 1.00 94.62 166 VAL A C 1
ATOM 1334 O O . VAL A 1 166 ? -14.935 0.428 13.365 1.00 94.62 166 VAL A O 1
ATOM 1337 N N . LEU A 1 167 ? -16.346 1.927 12.484 1.00 93.25 167 LEU A N 1
ATOM 1338 C CA . LEU A 1 167 ? -15.856 3.021 13.311 1.00 93.25 167 LEU A CA 1
ATOM 1339 C C . LEU A 1 167 ? -16.129 2.748 14.796 1.00 93.25 167 LEU A C 1
ATOM 1341 O O . LEU A 1 167 ? -17.271 2.422 15.145 1.00 93.25 167 LEU A O 1
ATOM 1345 N N . PRO A 1 168 ? -15.138 2.951 15.685 1.00 91.75 168 PRO A N 1
ATOM 1346 C CA . PRO A 1 168 ? -15.366 2.884 17.118 1.00 91.75 168 PRO A CA 1
ATOM 1347 C C . PRO A 1 168 ? -16.503 3.836 17.531 1.00 91.75 168 PRO A C 1
ATOM 1349 O O . PRO A 1 168 ? -16.541 4.974 17.051 1.00 91.75 168 PRO A O 1
ATOM 1352 N N . PRO A 1 169 ? -17.412 3.436 18.442 1.00 91.75 169 PRO A N 1
ATOM 1353 C CA . PRO A 1 169 ? -18.547 4.273 18.843 1.00 91.75 169 PRO A CA 1
ATOM 1354 C C . PRO A 1 169 ? -18.142 5.662 19.353 1.00 91.75 169 PRO A C 1
ATOM 1356 O O . PRO A 1 169 ? -18.854 6.639 19.131 1.00 91.75 169 PRO A O 1
ATOM 1359 N N . THR A 1 170 ? -16.978 5.755 20.000 1.00 91.38 170 THR A N 1
ATOM 1360 C CA . THR A 1 170 ? -16.387 7.009 20.484 1.00 91.38 170 THR A CA 1
ATOM 1361 C C . THR A 1 170 ? -16.065 7.977 19.348 1.00 91.38 170 THR A C 1
ATOM 1363 O O . THR A 1 170 ? -16.349 9.163 19.472 1.00 91.38 170 THR A O 1
ATOM 1366 N N . VAL A 1 171 ? -15.529 7.481 18.231 1.00 91.81 171 VAL A N 1
ATOM 1367 C CA . VAL A 1 171 ? -15.200 8.280 17.039 1.00 91.81 171 VAL A CA 1
ATOM 1368 C C . VAL A 1 171 ? -16.464 8.610 16.245 1.00 91.81 171 VAL A C 1
ATOM 1370 O O . VAL A 1 171 ? -16.649 9.743 15.796 1.00 91.81 171 VAL A O 1
ATOM 1373 N N . ALA A 1 172 ? -17.371 7.636 16.118 1.00 93.50 172 ALA A N 1
ATOM 1374 C CA . ALA A 1 172 ? -18.630 7.791 15.393 1.00 93.50 172 ALA A CA 1
ATOM 1375 C C . ALA A 1 172 ? -19.551 8.855 16.019 1.00 93.50 172 ALA A C 1
ATOM 1377 O O . ALA A 1 172 ? -20.253 9.557 15.295 1.00 93.50 172 ALA A O 1
ATOM 1378 N N . ALA A 1 173 ? -19.530 9.000 17.349 1.00 94.75 173 ALA A N 1
ATOM 1379 C CA . ALA A 1 173 ? -20.324 9.997 18.066 1.00 94.75 173 ALA A CA 1
ATOM 1380 C C . ALA A 1 173 ? -19.755 11.428 17.985 1.00 94.75 173 ALA A C 1
ATOM 1382 O O . ALA A 1 173 ? -20.493 12.388 18.217 1.00 94.75 173 ALA A O 1
ATOM 1383 N N . LYS A 1 174 ? -18.463 11.592 17.669 1.00 94.44 174 LYS A N 1
ATOM 1384 C CA . LYS A 1 174 ? -17.825 12.909 17.515 1.00 94.44 174 LYS A CA 1
ATOM 1385 C C . LYS A 1 174 ? -18.218 13.550 16.182 1.00 94.44 174 LYS A C 1
ATOM 1387 O O . LYS A 1 174 ? -18.261 12.872 15.152 1.00 94.44 174 LYS A O 1
ATOM 1392 N N . SER A 1 175 ? -18.443 14.865 16.185 1.00 94.19 175 SER A N 1
ATOM 1393 C CA . SER A 1 175 ? -18.496 15.657 14.950 1.00 94.19 175 SER A CA 1
ATOM 1394 C C . SER A 1 175 ? -17.098 15.797 14.345 1.00 94.19 175 SER A C 1
ATOM 1396 O O . SER A 1 175 ? -16.108 15.725 15.065 1.00 94.19 175 SER A O 1
ATOM 1398 N N . GLU A 1 176 ? -17.010 16.041 13.038 1.00 91.44 176 GLU A N 1
ATOM 1399 C CA . GLU A 1 176 ? -15.738 16.188 12.307 1.00 91.44 176 GLU A CA 1
ATOM 1400 C C . GLU A 1 176 ? -14.784 17.204 12.959 1.00 91.44 176 GLU A C 1
ATOM 1402 O O . GLU A 1 176 ? -13.610 16.917 13.157 1.00 91.44 176 GLU A O 1
ATOM 1407 N N . SER A 1 177 ? -15.312 18.345 13.414 1.00 92.19 177 SER A N 1
ATOM 1408 C CA . SER A 1 177 ? -14.549 19.398 14.101 1.00 92.19 177 SER A CA 1
ATOM 1409 C C . SER A 1 177 ? -13.998 19.011 15.480 1.00 92.19 177 SER A C 1
ATOM 1411 O O . SER A 1 177 ? -13.227 19.771 16.055 1.00 92.19 177 SER A O 1
ATOM 1413 N N . LEU A 1 178 ? -14.463 17.900 16.056 1.00 92.88 178 LEU A N 1
ATOM 1414 C CA . LEU A 1 178 ? -14.049 17.395 17.370 1.00 92.88 178 LEU A CA 1
ATOM 1415 C C . LEU A 1 178 ? -13.168 16.143 17.263 1.00 92.88 178 LEU A C 1
ATOM 1417 O O . LEU A 1 178 ? -12.754 15.608 18.293 1.00 92.88 178 LEU A O 1
ATOM 1421 N N . ARG A 1 179 ? -12.933 15.645 16.046 1.00 91.25 179 ARG A N 1
ATOM 1422 C CA . ARG A 1 179 ? -12.070 14.491 15.794 1.00 91.25 179 ARG A CA 1
ATOM 1423 C C . ARG A 1 179 ? -10.613 14.927 15.703 1.00 91.25 179 ARG A C 1
ATOM 1425 O O . ARG A 1 179 ? -10.322 16.004 15.182 1.00 91.25 179 ARG A O 1
ATOM 1432 N N . THR A 1 180 ? -9.712 14.081 16.189 1.00 90.56 180 THR A N 1
ATOM 1433 C CA . THR A 1 180 ? -8.266 14.240 15.961 1.00 90.56 180 THR A CA 1
ATOM 1434 C C . THR A 1 180 ? -7.913 14.009 14.486 1.00 90.56 180 THR A C 1
ATOM 1436 O O . THR A 1 180 ? -8.753 13.576 13.687 1.00 90.56 180 THR A O 1
ATOM 1439 N N . SER A 1 181 ? -6.662 14.290 14.108 1.00 89.00 181 SER A N 1
ATOM 1440 C CA . SER A 1 181 ? -6.163 14.003 12.756 1.00 89.00 181 SER A CA 1
ATOM 1441 C C . SER A 1 181 ? -6.249 12.504 12.447 1.00 89.00 181 SER A C 1
ATOM 1443 O O . SER A 1 181 ? -6.883 12.108 11.463 1.00 89.00 181 SER A O 1
ATOM 1445 N N . SER A 1 182 ? -5.733 11.666 13.353 1.00 88.81 182 SER A N 1
ATOM 1446 C CA . SER A 1 182 ? -5.841 10.202 13.287 1.00 88.81 182 SER A CA 1
ATOM 1447 C C . SER A 1 182 ? -7.286 9.698 13.179 1.00 88.81 182 SER A C 1
ATOM 1449 O O . SER A 1 182 ? -7.581 8.825 12.361 1.00 88.81 182 SER A O 1
ATOM 1451 N N . GLU A 1 183 ? -8.231 10.274 13.929 1.00 91.88 183 GLU A N 1
ATOM 1452 C CA . GLU A 1 183 ? -9.648 9.898 13.854 1.00 91.88 183 GLU A CA 1
ATOM 1453 C C . GLU A 1 183 ? -10.273 10.257 12.500 1.00 91.88 183 GLU A C 1
ATOM 1455 O O . GLU A 1 183 ? -11.040 9.468 11.942 1.00 91.88 183 GLU A O 1
ATOM 1460 N N . ASN A 1 184 ? -9.937 11.421 11.938 1.00 92.56 184 ASN A N 1
ATOM 1461 C CA . ASN A 1 184 ? -10.387 11.803 10.600 1.00 92.56 184 ASN A CA 1
ATOM 1462 C C . ASN A 1 184 ? -9.774 10.899 9.516 1.00 92.56 184 ASN A C 1
ATOM 1464 O O . ASN A 1 184 ? -10.497 10.452 8.620 1.00 92.56 184 ASN A O 1
ATOM 1468 N N . LYS A 1 185 ? -8.484 10.555 9.635 1.00 92.19 185 LYS A N 1
ATOM 1469 C CA . LYS A 1 185 ? -7.798 9.576 8.772 1.00 92.19 185 LYS A CA 1
ATOM 1470 C C . LYS A 1 185 ? -8.474 8.204 8.840 1.00 92.19 185 LYS A C 1
ATOM 1472 O O . LYS A 1 185 ? -8.722 7.599 7.798 1.00 92.19 185 LYS A O 1
ATOM 1477 N N . LEU A 1 186 ? -8.861 7.734 10.029 1.00 93.44 186 LEU A N 1
ATOM 1478 C CA . LEU A 1 186 ? -9.586 6.471 10.204 1.00 93.44 186 LEU A CA 1
ATOM 1479 C C . LEU A 1 186 ? -10.974 6.495 9.544 1.00 93.44 186 LEU A C 1
ATOM 1481 O O . LEU A 1 186 ? -11.334 5.549 8.843 1.00 93.44 186 LEU A O 1
ATOM 1485 N N . VAL A 1 187 ? -11.749 7.570 9.738 1.00 95.12 187 VAL A N 1
ATOM 1486 C CA . VAL A 1 187 ? -13.079 7.737 9.118 1.00 95.12 187 VAL A CA 1
ATOM 1487 C C . VAL A 1 187 ? -12.984 7.661 7.600 1.00 95.12 187 VAL A C 1
ATOM 1489 O O . VAL A 1 187 ? -13.633 6.802 6.998 1.00 95.12 187 VAL A O 1
ATOM 1492 N N . ARG A 1 188 ? -12.119 8.484 6.992 1.00 94.62 188 ARG A N 1
ATOM 1493 C CA . ARG A 1 188 ? -11.872 8.441 5.543 1.00 94.62 188 ARG A CA 1
ATOM 1494 C C . ARG A 1 188 ? -11.391 7.062 5.110 1.00 94.62 188 ARG A C 1
ATOM 1496 O O . ARG A 1 188 ? -11.852 6.531 4.104 1.00 94.62 188 ARG A O 1
ATOM 1503 N N . GLY A 1 189 ? -10.506 6.455 5.897 1.00 94.94 189 GLY A N 1
ATOM 1504 C CA . GLY A 1 189 ? -9.915 5.173 5.557 1.00 94.94 189 GLY A CA 1
ATOM 1505 C C . GLY A 1 189 ? -10.935 4.040 5.481 1.00 94.94 189 GLY A C 1
ATOM 1506 O O . GLY A 1 189 ? -10.917 3.249 4.538 1.00 94.94 189 GLY A O 1
ATOM 1507 N N . ILE A 1 190 ? -11.875 3.989 6.426 1.00 95.94 190 ILE A N 1
ATOM 1508 C CA . ILE A 1 190 ? -12.966 3.008 6.409 1.00 95.94 190 ILE A CA 1
ATOM 1509 C C . ILE A 1 190 ? -13.910 3.248 5.221 1.00 95.94 190 ILE A C 1
ATOM 1511 O O . ILE A 1 190 ? -14.379 2.285 4.609 1.00 95.94 190 ILE A O 1
ATOM 1515 N N . GLU A 1 191 ? -14.200 4.504 4.880 1.00 95.44 191 GLU A N 1
ATOM 1516 C CA . GLU A 1 191 ? -15.048 4.848 3.730 1.00 95.44 191 GLU A CA 1
ATOM 1517 C C . GLU A 1 191 ? -14.401 4.449 2.398 1.00 95.44 191 GLU A C 1
ATOM 1519 O O . GLU A 1 191 ? -15.019 3.744 1.597 1.00 95.44 191 GLU A O 1
ATOM 1524 N N . GLU A 1 192 ? -13.139 4.819 2.185 1.00 94.50 192 GLU A N 1
ATOM 1525 C CA . GLU A 1 192 ? -12.380 4.449 0.988 1.00 94.50 192 GLU A CA 1
ATOM 1526 C C . GLU A 1 192 ? -12.226 2.930 0.852 1.00 94.50 192 GLU A C 1
ATOM 1528 O O . GLU A 1 192 ? -12.440 2.377 -0.229 1.00 94.50 192 GLU A O 1
ATOM 1533 N N . MET A 1 193 ? -11.919 2.234 1.952 1.00 95.81 193 MET A N 1
ATOM 1534 C CA . MET A 1 193 ? -11.831 0.774 1.966 1.00 95.81 193 MET A CA 1
ATOM 1535 C C . MET A 1 193 ? -13.147 0.141 1.501 1.00 95.81 193 MET A C 1
ATOM 1537 O O . MET A 1 193 ? -13.130 -0.793 0.702 1.00 95.81 193 MET A O 1
ATOM 1541 N N . LYS A 1 194 ? -14.301 0.656 1.946 1.00 95.62 194 LYS A N 1
ATOM 1542 C CA . LYS A 1 194 ? -15.622 0.155 1.522 1.00 95.62 194 LYS A CA 1
ATOM 1543 C C . LYS A 1 194 ? -15.884 0.355 0.031 1.00 95.62 194 LYS A C 1
ATOM 1545 O O . LYS A 1 194 ? -16.499 -0.513 -0.588 1.00 95.62 194 LYS A O 1
ATOM 1550 N N . ILE A 1 195 ? -15.393 1.449 -0.549 1.00 94.19 195 ILE A N 1
ATOM 1551 C CA . ILE A 1 195 ? -15.463 1.694 -1.997 1.00 94.19 195 ILE A CA 1
ATOM 1552 C C . ILE A 1 195 ? -14.600 0.683 -2.765 1.00 94.19 195 ILE A C 1
ATOM 1554 O O . ILE A 1 195 ? -14.985 0.234 -3.844 1.00 94.19 195 ILE A O 1
ATOM 1558 N N . ASP A 1 196 ? -13.446 0.299 -2.226 1.00 94.56 196 ASP A N 1
ATOM 1559 C CA . ASP A 1 196 ? -12.543 -0.661 -2.867 1.00 94.56 196 ASP A CA 1
ATOM 1560 C C . ASP A 1 196 ? -12.938 -2.128 -2.635 1.00 94.56 196 ASP A C 1
ATOM 1562 O O . ASP A 1 196 ? -12.665 -2.986 -3.478 1.00 94.56 196 ASP A O 1
ATOM 1566 N N . LEU A 1 197 ? -13.652 -2.434 -1.549 1.00 94.75 197 LEU A N 1
ATOM 1567 C CA . LEU A 1 197 ? -14.148 -3.785 -1.263 1.00 94.75 197 LEU A CA 1
ATOM 1568 C C . LEU A 1 197 ? -15.091 -4.319 -2.349 1.00 94.75 197 LEU A C 1
ATOM 1570 O O . LEU A 1 197 ? -15.109 -5.526 -2.585 1.00 94.75 197 LEU A O 1
ATOM 1574 N N . VAL A 1 198 ? -15.836 -3.446 -3.037 1.00 94.88 198 VAL A N 1
ATOM 1575 C CA . VAL A 1 198 ? -16.721 -3.845 -4.149 1.00 94.88 198 VAL A CA 1
ATOM 1576 C C . VAL A 1 198 ? -15.984 -4.053 -5.478 1.00 94.88 198 VAL A C 1
ATOM 1578 O O . VAL A 1 198 ? -16.590 -4.509 -6.446 1.00 94.88 198 VAL A O 1
ATOM 1581 N N . LYS A 1 199 ? -14.688 -3.727 -5.540 1.00 93.50 199 LYS A N 1
ATOM 1582 C CA . LYS A 1 199 ? -13.831 -3.903 -6.719 1.00 93.50 199 LYS A CA 1
ATOM 1583 C C . LYS A 1 199 ? -13.063 -5.222 -6.640 1.00 93.50 199 LYS A C 1
ATOM 1585 O O . LYS A 1 199 ? -12.840 -5.766 -5.551 1.00 93.50 199 LYS A O 1
ATOM 1590 N N . THR A 1 200 ? -12.618 -5.718 -7.794 1.00 92.44 200 THR A N 1
ATOM 1591 C CA . THR A 1 200 ? -11.666 -6.835 -7.845 1.00 92.44 200 THR A CA 1
ATOM 1592 C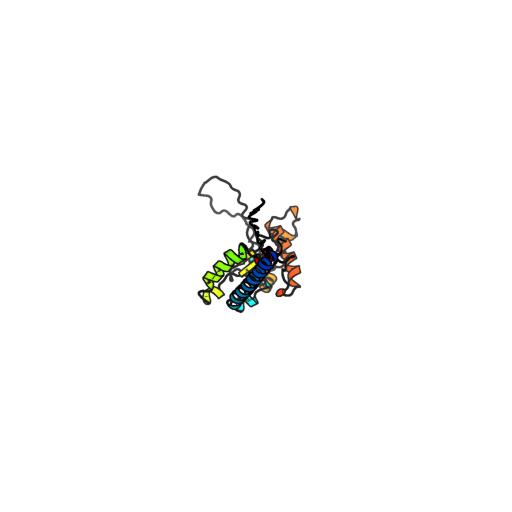 C . THR A 1 200 ? -10.296 -6.384 -7.328 1.00 92.44 200 THR A C 1
ATOM 1594 O O . THR A 1 200 ? -9.995 -5.189 -7.399 1.00 92.44 200 THR A O 1
ATOM 1597 N N . PRO A 1 201 ? -9.450 -7.294 -6.808 1.00 91.38 201 PRO A N 1
ATOM 1598 C CA . PRO A 1 201 ? -8.110 -6.950 -6.326 1.00 91.38 201 PRO A CA 1
ATOM 1599 C C . PRO A 1 201 ? -7.286 -6.118 -7.317 1.00 91.38 201 PRO A C 1
ATOM 1601 O O . PRO A 1 201 ? -6.631 -5.163 -6.913 1.00 91.38 201 PRO A O 1
ATOM 1604 N N . GLU A 1 202 ? -7.384 -6.420 -8.612 1.00 87.31 202 GLU A N 1
ATOM 1605 C CA . GLU A 1 202 ? -6.647 -5.747 -9.687 1.00 87.31 202 GLU A CA 1
ATOM 1606 C C . GLU A 1 202 ? -7.162 -4.336 -9.994 1.00 87.31 202 GLU A C 1
ATOM 1608 O O . GLU A 1 202 ? -6.460 -3.554 -10.634 1.00 87.31 202 GLU A O 1
ATOM 1613 N N . ASP A 1 203 ? -8.393 -4.013 -9.592 1.00 87.56 203 ASP A N 1
ATOM 1614 C CA . ASP A 1 203 ? -9.036 -2.715 -9.823 1.00 87.56 203 ASP A CA 1
ATOM 1615 C C . ASP A 1 203 ? -9.043 -1.819 -8.582 1.00 87.56 203 ASP A C 1
ATOM 1617 O O . ASP A 1 203 ? -9.408 -0.638 -8.664 1.00 87.56 203 ASP A O 1
ATOM 1621 N N . ARG A 1 204 ? -8.623 -2.350 -7.430 1.00 89.69 204 ARG A N 1
ATOM 1622 C CA . ARG A 1 204 ? -8.481 -1.569 -6.202 1.00 89.69 204 ARG A CA 1
ATOM 1623 C C . ARG A 1 204 ? -7.403 -0.512 -6.369 1.00 89.69 204 ARG A C 1
ATOM 1625 O O . ARG A 1 204 ? -6.344 -0.751 -6.941 1.00 89.69 204 ARG A O 1
ATOM 1632 N N . ARG A 1 205 ? -7.736 0.684 -5.884 1.00 68.81 205 ARG A N 1
ATOM 1633 C CA . ARG A 1 205 ? -6.857 1.846 -5.774 1.00 68.81 205 ARG A CA 1
ATOM 1634 C C . ARG A 1 205 ? -5.942 2.172 -6.959 1.00 68.81 205 ARG A C 1
ATOM 1636 O O . ARG A 1 205 ? -4.830 2.665 -6.794 1.00 68.81 205 ARG A O 1
ATOM 1643 N N . LYS A 1 206 ? -6.484 2.082 -8.171 1.00 63.34 206 LYS A N 1
ATOM 1644 C CA . LYS A 1 206 ? -6.039 2.905 -9.306 1.00 63.34 206 LYS A CA 1
ATOM 1645 C C . LYS A 1 206 ? -6.473 4.360 -9.054 1.00 63.34 206 LYS A C 1
ATOM 1647 O O . LYS A 1 206 ? -7.500 4.799 -9.568 1.00 63.34 206 LYS A O 1
ATOM 1652 N N . HIS A 1 207 ? -5.785 5.087 -8.169 1.00 51.19 207 HIS A N 1
ATOM 1653 C CA . HIS A 1 207 ? -6.111 6.492 -7.892 1.00 51.19 207 HIS A CA 1
ATOM 1654 C C . HIS A 1 207 ? -5.829 7.358 -9.120 1.00 51.19 207 HIS A C 1
ATOM 1656 O O . HIS A 1 207 ? -4.679 7.673 -9.404 1.00 51.19 207 HIS A O 1
ATOM 1662 N N . GLY A 1 208 ? -6.892 7.798 -9.795 1.00 50.84 208 GLY A N 1
ATOM 1663 C CA . GLY A 1 208 ? -6.825 8.878 -10.777 1.00 50.84 208 GLY A CA 1
ATOM 1664 C C . GLY A 1 208 ? -5.775 8.679 -11.874 1.00 50.84 208 GLY A C 1
ATOM 1665 O O . GLY A 1 208 ? -5.503 7.560 -12.306 1.00 50.84 208 GLY A O 1
ATOM 1666 N N . SER A 1 209 ? -5.249 9.798 -12.378 1.00 44.09 209 SER A N 1
ATOM 1667 C CA . SER A 1 209 ? -4.335 9.827 -13.518 1.00 44.09 209 SER A CA 1
ATOM 1668 C C . SER A 1 209 ? -3.098 8.955 -13.265 1.00 44.09 209 SER A C 1
ATOM 1670 O O . SER A 1 209 ? -2.454 9.134 -12.229 1.00 44.09 209 SER A O 1
ATOM 1672 N N . PRO A 1 210 ? -2.725 8.060 -14.199 1.00 63.19 210 PRO A N 1
ATOM 1673 C CA . PRO A 1 210 ? -1.501 7.274 -14.084 1.00 63.19 210 PRO A CA 1
ATOM 1674 C C . PRO A 1 210 ? -0.309 8.200 -13.819 1.00 63.19 210 PRO A C 1
ATOM 1676 O O . PRO A 1 210 ? -0.185 9.271 -14.422 1.00 63.19 210 PRO A O 1
ATOM 1679 N N . PHE A 1 211 ? 0.549 7.825 -12.871 1.00 70.12 211 PHE A N 1
ATOM 1680 C CA . PHE A 1 211 ? 1.766 8.585 -12.626 1.00 70.12 211 PHE A CA 1
ATOM 1681 C C . PHE A 1 211 ? 2.727 8.387 -13.792 1.00 70.12 211 PHE A C 1
ATOM 1683 O O . PHE A 1 211 ? 2.909 7.275 -14.270 1.00 70.12 211 PHE A O 1
ATOM 1690 N N . LEU A 1 212 ? 3.365 9.477 -14.218 1.00 72.38 212 LEU A N 1
ATOM 1691 C CA . LEU A 1 212 ? 4.307 9.412 -15.326 1.00 72.38 212 LEU A CA 1
ATOM 1692 C C . LEU A 1 212 ? 5.604 8.730 -14.885 1.00 72.38 212 LEU A C 1
ATOM 1694 O O . LEU A 1 212 ? 6.336 9.240 -14.021 1.00 72.38 212 LEU A O 1
ATOM 1698 N N . GLU A 1 213 ? 5.925 7.623 -15.537 1.00 81.75 213 GLU A N 1
ATOM 1699 C CA . GLU A 1 213 ? 7.245 7.019 -15.505 1.00 81.75 213 GLU A CA 1
ATOM 1700 C C . GLU A 1 213 ? 8.290 7.953 -16.130 1.00 81.75 213 GLU A C 1
ATOM 1702 O O . GLU A 1 213 ? 7.989 8.892 -16.873 1.00 81.75 213 GLU A O 1
ATOM 1707 N N . ALA A 1 214 ? 9.569 7.705 -15.838 1.00 72.31 214 ALA A N 1
ATOM 1708 C CA . ALA A 1 214 ? 10.655 8.544 -16.347 1.00 72.31 214 ALA A CA 1
ATOM 1709 C C . ALA A 1 214 ? 10.656 8.660 -17.886 1.00 72.31 214 ALA A C 1
ATOM 1711 O O . ALA A 1 214 ? 10.951 9.734 -18.410 1.00 72.31 214 ALA A O 1
ATOM 1712 N N . HIS A 1 215 ? 10.285 7.585 -18.591 1.00 70.56 215 HIS A N 1
ATOM 1713 C CA . HIS A 1 215 ? 10.203 7.560 -20.052 1.00 70.56 215 HIS A CA 1
ATOM 1714 C C . HIS A 1 215 ? 9.002 8.355 -20.592 1.00 70.56 215 HIS A C 1
ATOM 1716 O O . HIS A 1 215 ? 9.119 9.015 -21.621 1.00 70.56 215 HIS A O 1
ATOM 1722 N N . GLU A 1 216 ? 7.883 8.377 -19.865 1.00 74.69 216 GLU A N 1
ATOM 1723 C CA . GLU A 1 216 ? 6.676 9.133 -20.229 1.00 74.69 216 GLU A CA 1
ATOM 1724 C C . GLU A 1 216 ? 6.872 10.639 -19.996 1.00 74.69 216 GLU A C 1
ATOM 1726 O O . GLU A 1 216 ? 6.426 11.467 -20.789 1.00 74.69 216 GLU A O 1
ATOM 1731 N N . LYS A 1 217 ? 7.644 11.025 -18.968 1.00 72.38 217 LYS A N 1
ATOM 1732 C CA . LYS A 1 217 ? 8.029 12.432 -18.731 1.00 72.38 217 LYS A CA 1
ATOM 1733 C C . LYS A 1 217 ? 8.886 13.027 -19.849 1.00 72.38 217 LYS A C 1
ATOM 1735 O O . LYS A 1 217 ? 8.907 14.247 -19.996 1.00 72.38 217 LYS A O 1
ATOM 1740 N N . LEU A 1 218 ? 9.628 12.202 -20.592 1.00 63.25 218 LEU A N 1
ATOM 1741 C CA . LEU A 1 218 ? 10.390 12.668 -21.756 1.00 63.25 218 LEU A CA 1
ATOM 1742 C C . LEU A 1 218 ? 9.474 13.000 -22.934 1.00 63.25 218 LEU A C 1
ATOM 1744 O O . LEU A 1 218 ? 9.784 13.923 -23.678 1.00 63.25 218 LEU A O 1
ATOM 1748 N N . GLN A 1 219 ? 8.357 12.283 -23.070 1.00 60.72 219 GLN A N 1
ATOM 1749 C CA . GLN A 1 219 ? 7.356 12.518 -24.112 1.00 60.72 219 GLN A CA 1
ATOM 1750 C C . GLN A 1 219 ? 6.424 13.687 -23.756 1.00 60.72 219 GLN A C 1
ATOM 1752 O O . GLN A 1 219 ? 6.065 14.467 -24.624 1.00 60.72 219 GLN A O 1
ATOM 1757 N N . ALA A 1 220 ? 6.085 13.863 -22.475 1.00 61.25 220 ALA A N 1
ATOM 1758 C CA . ALA A 1 220 ? 5.167 14.909 -22.007 1.00 61.25 220 ALA A CA 1
ATOM 1759 C C . ALA A 1 220 ? 5.771 16.331 -21.917 1.00 61.25 220 ALA A C 1
ATOM 1761 O O . ALA A 1 220 ? 5.097 17.248 -21.456 1.00 61.25 220 ALA A O 1
ATOM 1762 N N . LYS A 1 221 ? 7.050 16.518 -22.274 1.00 57.34 221 LYS A N 1
ATOM 1763 C CA . LYS A 1 221 ? 7.725 17.833 -22.294 1.00 57.34 221 LYS A CA 1
ATOM 1764 C C . LYS A 1 221 ? 7.673 18.536 -23.663 1.00 57.34 221 LYS A C 1
ATOM 1766 O O . LYS A 1 221 ? 8.333 19.565 -23.812 1.00 57.34 221 LYS A O 1
ATOM 1771 N N . GLU A 1 222 ? 6.929 17.990 -24.625 1.00 44.16 222 GLU A N 1
ATOM 1772 C CA . GLU A 1 222 ? 6.499 18.682 -25.857 1.00 44.16 222 GLU A CA 1
ATOM 1773 C C . GLU A 1 222 ? 5.223 19.501 -25.620 1.00 44.16 222 GLU A C 1
ATOM 1775 O O . GLU A 1 222 ? 5.140 20.609 -26.198 1.00 44.16 222 GLU A O 1
#

Secondary structure (DSSP, 8-state):
--------------------HHHHHHHHHHHHHHHHHHHHHHHHHHS-HHHHTTTT-EEEEEPPP--------------------PPPPPEEEEEE--GGGS-IIIIIIIIIHHHHHHHHT-HHHHTTPPEEEEETT-S-TTTSEEEE-TTTPEEHHHHHHTTTTS--HHHHTS-GGGS-HHHHHHHHHHHHHHHHHTS-GGGTT--SSPPPPHHHHHHTT-

pLDDT: mean 80.0, std 19.24, range [39.03, 97.94]

Foldseek 3Di:
DDDDDDDPPPPPPPPPPVVPVVVVLVVVLVVVVVVVVVVVCVLVVLADPVLVVQQLFKFWFFDDDPPPPPVPPDDDPDDDPDDDPPPGGAIFIKGQHDLQLAACPDCNVPPLVVQSVVQSVDPVSSVFFFGWIATFLDPDSVPRIDTHTPVRTGGPVRCVVVVSLPQDPVLVPDDPVRDDPRSNSRVRRSVLVVVSVVDDSVPRPPPPDDHDDPSNVSVVVD

Radius of gyration: 27.99 Å; chains: 1; bounding box: 64×62×108 Å